Protein 4MJ7 (pdb70)

Foldseek 3Di:
DVQLVVLVVVVCCLCVVVVQDPPAEEEEAQVQLVVCQVVVPDVLVVVCVNNVHHYQYEYEPLRLVVVVVVVPVRSNVSRVVHHYDYDPDDVVRHDHRLVVVCCQQQDVLERVVQYAYEDPDVVSVVVCVSRPNHHYHYDDDDDDDDDPDDVVRVVVD/DVLLVVLVVVLVCLCPVPVDDPPAEEEEAQQQLVVCQVVVNPPLVVVCVSNVGHYQYEYEPQRLVVVVVVVPVRSNVVNVVHHYDDQPDVDHRLVSVCCCQQDPLERVVQHEYEYPPVVSVVVCVSRPNHHYHYDDDDDDDDDPDDVVNVVVD

Sequence (310 aa):
QKRAKSYRKQLLVYSHTFKFREPYQVLVDNQLVLECNNSNFNLPSGLKRTLQADVKVMITQCCIQALYETRNDGAINLAKQFERRRCNHSFKDPKSPAECIESVVNISGANKHRYVVASQDIDLRRKLRTVPGVPLIHLTRSVMVMEPLSTASAKASQKRAKSYRKQLLVYSHTFKFREPYQVLVDNQLVLECNNSNFNLPSGLKRTLQADVKVMITQCCIQALYETRNDGAINLAKQFERRRCNHSKSPAECIESVVNISGANKHRYVVASQDIDLRRKLRTVPGVPLIHLTRSVMVMEPLSTASAKAS

Solvent-accessible surface area: 16506 Å² total; per-residue (Å²): 152,137,152,38,148,59,17,128,150,18,13,105,35,5,44,147,43,42,137,6,185,90,77,18,53,0,1,1,2,23,81,0,0,43,44,2,49,61,29,106,32,85,1,39,42,0,0,113,144,11,1,58,23,74,28,73,22,13,0,1,67,18,0,0,80,29,1,62,122,72,175,41,90,36,0,14,91,29,0,115,118,14,85,79,44,203,17,144,38,58,212,193,65,86,67,51,30,24,99,0,1,46,44,12,0,44,46,121,39,49,15,133,69,105,9,0,0,0,0,24,30,114,74,2,20,122,85,0,80,95,1,41,1,6,1,5,0,34,8,51,187,18,68,12,33,5,15,111,56,19,119,23,1,49,192,59,95,181,157,138,35,136,63,13,132,160,16,12,115,29,5,33,153,40,38,138,6,171,109,53,18,57,0,0,0,2,20,76,0,0,44,62,2,46,72,22,119,34,82,1,42,41,0,0,81,138,8,2,72,27,73,10,88,21,12,0,0,58,14,0,0,78,25,0,67,110,61,189,45,104,34,0,19,93,29,0,112,124,14,83,53,60,170,16,155,52,156,113,49,29,31,97,0,0,56,46,11,0,41,63,118,37,48,15,130,69,100,12,0,0,0,0,36,30,119,80,1,15,126,80,0,83,101,1,41,0,9,0,7,0,31,9,52,168,20,53,14,35,5,16,112,58,17,110,28,1,52,185,52,111

Nearest PDB structures (foldseek):
  4mj7-assembly1_A  TM=1.006E+00  e=7.952E-33  Saccharomyces cerevisiae S288C
  4mj7-assembly1_B  TM=1.000E+00  e=2.143E-28  Saccharomyces cerevisiae S288C
  6zqg-assembly1_UX  TM=8.364E-01  e=1.390E-08  Saccharomyces cerevisiae S288C
  6lqt-assembly1_5K  TM=7.900E-01  e=5.704E-08  Saccharomyces cerevisiae S288C
  6zqe-assembly1_UX  TM=8.470E-01  e=1.155E-07  Saccharomyces cerevisiae S288C

Structure (mmCIF, N/CA/C/O backbone):
data_4MJ7
#
_entry.id   4MJ7
#
_cell.length_a   91.427
_cell.length_b   91.427
_cell.length_c   92.260
_cell.angle_alpha   90.00
_cell.angle_beta   90.00
_cell.angle_gamma   120.00
#
_symmetry.space_group_name_H-M   'P 32 2 1'
#
loop_
_entity.id
_entity.type
_entity.pdbx_description
1 polymer 'rRNA-processing protein UTP23'
2 non-polymer 'ZINC ION'
3 water water
#
loop_
_atom_site.group_PDB
_atom_site.id
_atom_site.type_symbol
_atom_site.label_atom_id
_atom_site.label_alt_id
_atom_site.label_comp_id
_atom_site.label_asym_id
_atom_site.label_entity_id
_atom_site.label_seq_id
_atom_site.pdbx_PDB_ins_code
_atom_site.Cartn_x
_atom_site.Cartn_y
_atom_site.Cartn_z
_atom_site.occupancy
_atom_site.B_iso_or_equiv
_atom_site.auth_seq_id
_atom_site.auth_comp_id
_atom_site.auth_asym_id
_atom_site.auth_atom_id
_atom_site.pdbx_PDB_model_num
ATOM 1 N N . GLN A 1 3 ? -22.774 64.560 -43.962 1.00 83.06 3 GLN A N 1
ATOM 2 C CA . GLN A 1 3 ? -22.063 65.828 -43.803 1.00 86.12 3 GLN A CA 1
ATOM 3 C C . GLN A 1 3 ? -22.930 66.883 -43.136 1.00 84.13 3 GLN A C 1
ATOM 4 O O . GLN A 1 3 ? -22.424 67.789 -42.468 1.00 82.56 3 GLN A O 1
ATOM 10 N N . LYS A 1 4 ? -24.237 66.782 -43.350 1.00 83.31 4 LYS A N 1
ATOM 11 C CA . LYS A 1 4 ? -25.181 67.585 -42.594 1.00 85.13 4 LYS A CA 1
ATOM 12 C C . LYS A 1 4 ? -24.760 67.481 -41.131 1.00 85.02 4 LYS A C 1
ATOM 13 O O . LYS A 1 4 ? -24.829 68.454 -40.375 1.00 82.45 4 LYS A O 1
ATOM 19 N N . ARG A 1 5 ? -24.296 66.288 -40.758 1.00 85.99 5 ARG A N 1
ATOM 20 C CA . ARG A 1 5 ? -23.757 66.025 -39.425 1.00 80.89 5 ARG A CA 1
ATOM 21 C C . ARG A 1 5 ? -22.299 66.489 -39.288 1.00 77.12 5 ARG A C 1
ATOM 22 O O . ARG A 1 5 ? -21.979 67.284 -38.399 1.00 71.76 5 ARG A O 1
ATOM 30 N N . ALA A 1 6 ? -21.422 66.009 -40.170 1.00 74.86 6 ALA A N 1
ATOM 31 C CA . ALA A 1 6 ? -20.018 66.420 -40.131 1.00 74.12 6 ALA A CA 1
ATOM 32 C C . ALA A 1 6 ? -19.911 67.915 -39.861 1.00 73.05 6 ALA A C 1
ATOM 33 O O . ALA A 1 6 ? -19.118 68.356 -39.032 1.00 71.92 6 ALA A O 1
ATOM 35 N N . LYS A 1 7 ? -20.735 68.686 -40.563 1.00 78.65 7 LYS A N 1
ATOM 36 C CA . LYS A 1 7 ? -20.813 70.130 -40.372 1.00 79.96 7 LYS A CA 1
ATOM 37 C C . LYS A 1 7 ? -21.217 70.491 -38.941 1.00 74.94 7 LYS A C 1
ATOM 38 O O . LYS A 1 7 ? -20.548 71.288 -38.272 1.00 71.67 7 LYS A O 1
ATOM 44 N N . SER A 1 8 ? -22.318 69.908 -38.480 1.00 74.22 8 SER A N 1
ATOM 45 C CA . SER A 1 8 ? -22.830 70.196 -37.145 1.00 72.91 8 SER A CA 1
ATOM 46 C C . SER A 1 8 ? -21.828 69.777 -36.070 1.00 68.42 8 SER A C 1
ATOM 47 O O . SER A 1 8 ? -21.544 70.534 -35.138 1.00 63.26 8 SER A O 1
ATOM 50 N N . TYR A 1 9 ? -21.294 68.568 -36.220 1.00 63.54 9 TYR A N 1
ATOM 51 C CA . TYR A 1 9 ? -20.353 68.006 -35.262 1.00 60.74 9 TYR A CA 1
ATOM 52 C C . TYR A 1 9 ? -19.062 68.824 -35.187 1.00 63.06 9 TYR A C 1
ATOM 53 O O . TYR A 1 9 ? -18.452 68.958 -34.115 1.00 56.51 9 TYR A O 1
ATOM 62 N N . ARG A 1 10 ? -18.646 69.367 -36.328 1.00 62.96 10 ARG A N 1
ATOM 63 C CA . ARG A 1 10 ? -17.466 70.215 -36.367 1.00 61.90 10 ARG A CA 1
ATOM 64 C C . ARG A 1 10 ? -17.601 71.364 -35.368 1.00 58.05 10 ARG A C 1
ATOM 65 O O . ARG A 1 10 ? -16.674 71.643 -34.607 1.00 54.02 10 ARG A O 1
ATOM 73 N N . LYS A 1 11 ? -18.768 72.003 -35.354 1.00 58.19 11 LYS A N 1
ATOM 74 C CA . LYS A 1 11 ? -19.005 73.146 -34.472 1.00 60.38 11 LYS A CA 1
ATOM 75 C C . LYS A 1 11 ? -19.086 72.717 -33.014 1.00 58.35 11 LYS A C 1
ATOM 76 O O . LYS A 1 11 ? -18.738 73.469 -32.097 1.00 55.34 11 LYS A O 1
ATOM 82 N N . GLN A 1 12 ? -19.530 71.491 -32.796 1.00 55.98 12 GLN A N 1
ATOM 83 C CA . GLN A 1 12 ? -19.602 70.982 -31.442 1.00 54.33 12 GLN A CA 1
ATOM 84 C C . GLN A 1 12 ? -18.201 70.661 -30.896 1.00 52.27 12 GLN A C 1
ATOM 85 O O . GLN A 1 12 ? -17.872 71.013 -29.756 1.00 46.50 12 GLN A O 1
ATOM 91 N N . LEU A 1 13 ? -17.380 70.001 -31.710 1.00 46.61 13 LEU A N 1
ATOM 92 C CA . LEU A 1 13 ? -16.015 69.698 -31.308 1.00 43.79 13 LEU A CA 1
ATOM 93 C C . LEU A 1 13 ? -15.249 70.981 -30.967 1.00 48.08 13 LEU A C 1
ATOM 94 O O . LEU A 1 13 ? -14.340 70.984 -30.130 1.00 43.71 13 LEU A O 1
ATOM 99 N N . LEU A 1 14 ? -15.626 72.080 -31.611 1.00 53.54 14 LEU A N 1
ATOM 100 C CA . LEU A 1 14 ? -14.917 73.336 -31.411 1.00 53.24 14 LEU A CA 1
ATOM 101 C C . LEU A 1 14 ? -14.941 73.760 -29.953 1.00 51.83 14 LEU A C 1
ATOM 102 O O . LEU A 1 14 ? -13.923 74.184 -29.418 1.00 50.62 14 LEU A O 1
ATOM 107 N N . VAL A 1 15 ? -16.093 73.636 -29.306 1.00 44.70 15 VAL A N 1
ATOM 108 C CA . VAL A 1 15 ? -16.168 73.992 -27.901 1.00 47.76 15 VAL A CA 1
ATOM 109 C C . VAL A 1 15 ? -15.424 73.003 -26.993 1.00 49.80 15 VAL A C 1
ATOM 110 O O . VAL A 1 15 ? -14.786 73.408 -26.020 1.00 51.41 15 VAL A O 1
ATOM 114 N N . TYR A 1 16 ? -15.484 71.717 -27.317 1.00 46.76 16 TYR A N 1
ATOM 115 C CA . TYR A 1 16 ? -14.757 70.727 -26.533 1.00 45.42 16 TYR A CA 1
ATOM 116 C C . TYR A 1 16 ? -13.267 71.014 -26.599 1.00 45.93 16 TYR A C 1
ATOM 117 O O . TYR A 1 16 ? -12.554 70.837 -25.612 1.00 46.23 16 TYR A O 1
ATOM 126 N N . SER A 1 17 ? -12.783 71.455 -27.755 1.00 44.62 17 SER A N 1
ATOM 127 C CA . SER A 1 17 ? -11.356 71.758 -27.849 1.00 51.97 17 SER A CA 1
ATOM 128 C C . SER A 1 17 ? -11.059 73.142 -27.298 1.00 50.74 17 SER A C 1
ATOM 129 O O . SER A 1 17 ? -10.052 73.339 -26.624 1.00 55.70 17 SER A O 1
ATOM 132 N N . HIS A 1 18 ? -11.955 74.088 -27.560 1.00 53.46 18 HIS A N 1
ATOM 133 C CA . HIS A 1 18 ? -11.767 75.466 -27.119 1.00 55.05 18 HIS A CA 1
ATOM 134 C C . HIS A 1 18 ? -11.869 75.579 -25.606 1.00 56.11 18 HIS A C 1
ATOM 135 O O . HIS A 1 18 ? -10.909 75.962 -24.936 1.00 57.18 18 HIS A O 1
ATOM 142 N N . THR A 1 19 ? -13.031 75.237 -25.059 1.00 53.81 19 THR A N 1
ATOM 143 C CA . THR A 1 19 ? -13.228 75.399 -23.628 1.00 49.46 19 THR A CA 1
ATOM 144 C C . THR A 1 19 ? -12.755 74.203 -22.787 1.00 46.25 19 THR A C 1
ATOM 145 O O . THR A 1 19 ? -12.369 74.363 -21.626 1.00 42.42 19 THR A O 1
ATOM 149 N N . PHE A 1 20 ? -12.743 73.007 -23.358 1.00 46.50 20 PHE A N 1
ATOM 150 C CA . PHE A 1 20 ? -12.356 71.853 -22.535 1.00 49.67 20 PHE A CA 1
ATOM 151 C C . PHE A 1 20 ? -10.998 71.228 -22.847 1.00 48.83 20 PHE A C 1
ATOM 152 O O . PHE A 1 20 ? -10.511 70.386 -22.087 1.00 46.46 20 PHE A O 1
ATOM 160 N N . LYS A 1 21 ? -10.394 71.645 -23.955 1.00 47.96 21 LYS A N 1
ATOM 161 C CA . LYS A 1 21 ? -9.029 71.248 -24.258 1.00 49.06 21 LYS A CA 1
ATOM 162 C C . LYS A 1 21 ? -8.935 69.799 -24.730 1.00 50.17 21 LYS A C 1
ATOM 163 O O . LYS A 1 21 ? -7.919 69.127 -24.528 1.00 48.08 21 LYS A O 1
ATOM 169 N N . PHE A 1 22 ? -10.009 69.325 -25.353 1.00 48.98 22 PHE A N 1
ATOM 170 C CA . PHE A 1 22 ? -10.004 68.029 -26.019 1.00 47.70 22 PHE A CA 1
ATOM 171 C C . PHE A 1 22 ? -9.076 68.104 -27.231 1.00 47.27 22 PHE A C 1
ATOM 172 O O . PHE A 1 22 ? -9.079 69.101 -27.965 1.00 44.65 22 PHE A O 1
ATOM 180 N N . ARG A 1 23 ? -8.287 67.050 -27.432 1.00 46.16 23 ARG A N 1
ATOM 181 C CA . ARG A 1 23 ? -7.271 67.032 -28.484 1.00 45.31 23 ARG A CA 1
ATOM 182 C C . ARG A 1 23 ? -7.189 65.688 -29.162 1.00 35.20 23 ARG A C 1
ATOM 183 O O . ARG A 1 23 ? -7.208 64.660 -28.508 1.00 38.15 23 ARG A O 1
ATOM 191 N N . GLU A 1 24 ? -7.058 65.685 -30.472 1.00 37.65 24 GLU A N 1
ATOM 192 C CA . GLU A 1 24 ? -6.740 64.441 -31.155 1.00 39.46 24 GLU A CA 1
ATOM 193 C C . GLU A 1 24 ? -5.443 63.947 -30.540 1.00 36.53 24 GLU A C 1
ATOM 194 O O . GLU A 1 24 ? -4.522 64.733 -30.366 1.00 39.42 24 GLU A O 1
ATOM 200 N N . PRO A 1 25 ? -5.364 62.647 -30.204 1.00 36.34 25 PRO A N 1
ATOM 201 C CA . PRO A 1 25 ? -6.411 61.647 -30.462 1.00 36.91 25 PRO A CA 1
ATOM 202 C C . PRO A 1 25 ? -7.393 61.512 -29.308 1.00 37.69 25 PRO A C 1
ATOM 203 O O . PRO A 1 25 ? -7.011 61.480 -28.132 1.00 38.70 25 PRO A O 1
ATOM 207 N N . TYR A 1 26 ? -8.665 61.423 -29.661 1.00 36.09 26 TYR A N 1
ATOM 208 C CA . TYR A 1 26 ? -9.714 61.415 -28.682 1.00 32.93 26 TYR A CA 1
ATOM 209 C C . TYR A 1 26 ? -9.721 60.119 -27.900 1.00 38.00 26 TYR A C 1
ATOM 210 O O . TYR A 1 26 ? -9.506 59.031 -28.451 1.00 36.06 26 TYR A O 1
ATOM 219 N N . GLN A 1 27 ? -9.954 60.267 -26.603 1.00 33.15 27 GLN A N 1
ATOM 220 C CA . GLN A 1 27 ? -9.940 59.177 -25.660 1.00 33.00 27 GLN A CA 1
ATOM 221 C C . GLN A 1 27 ? -11.386 58.736 -25.527 1.00 34.67 27 GLN A C 1
ATOM 222 O O . GLN A 1 27 ? -12.172 59.376 -24.820 1.00 34.10 27 GLN A O 1
ATOM 228 N N . VAL A 1 28 ? -11.762 57.667 -26.213 1.00 30.12 28 VAL A N 1
ATOM 229 C CA . VAL A 1 28 ? -13.154 57.244 -26.148 1.00 30.75 28 VAL A CA 1
ATOM 230 C C . VAL A 1 28 ? -13.363 55.929 -25.412 1.00 32.26 28 VAL A C 1
ATOM 231 O O . VAL A 1 28 ? -12.761 54.902 -25.746 1.00 32.17 28 VAL A O 1
ATOM 235 N N . LEU A 1 29 ? -14.206 56.001 -24.384 1.00 29.80 29 LEU A N 1
ATOM 236 C CA . LEU A 1 29 ? -14.661 54.846 -23.634 1.00 29.53 29 LEU A CA 1
ATOM 237 C C . LEU A 1 29 ? -15.847 54.240 -24.353 1.00 29.73 29 LEU A C 1
ATOM 238 O O . LEU A 1 29 ? -16.808 54.917 -24.705 1.00 28.74 29 LEU A O 1
ATOM 243 N N . VAL A 1 30 ? -15.769 52.945 -24.564 1.00 29.82 30 VAL A N 1
ATOM 244 C CA . VAL A 1 30 ? -16.780 52.247 -25.303 1.00 28.15 30 VAL A CA 1
ATOM 245 C C . VAL A 1 30 ? -17.374 51.245 -24.316 1.00 33.36 30 VAL A C 1
ATOM 246 O O . VAL A 1 30 ? -16.651 50.416 -23.747 1.00 26.53 30 VAL A O 1
ATOM 250 N N . ASP A 1 31 ? -18.679 51.335 -24.068 1.00 31.60 31 ASP A N 1
ATOM 251 C CA . ASP A 1 31 ? -19.274 50.429 -23.100 1.00 29.36 31 ASP A CA 1
ATOM 252 C C . ASP A 1 31 ? -19.660 49.069 -23.709 1.00 33.10 31 ASP A C 1
ATOM 253 O O . ASP A 1 31 ? -19.509 48.849 -24.896 1.00 28.82 31 ASP A O 1
ATOM 258 N N . ASN A 1 32 ? -20.127 48.149 -22.874 1.00 35.98 32 ASN A N 1
ATOM 259 C CA . ASN A 1 32 ? -20.300 46.769 -23.296 1.00 33.14 32 ASN A CA 1
ATOM 260 C C . ASN A 1 32 ? -21.495 46.618 -24.230 1.00 31.87 32 ASN A C 1
ATOM 261 O O . ASN A 1 32 ? -21.455 45.839 -25.169 1.00 36.18 32 ASN A O 1
ATOM 266 N N . GLN A 1 33 ? -22.551 47.376 -23.986 1.00 33.67 33 GLN A N 1
ATOM 267 C CA . GLN A 1 33 ? -23.724 47.323 -24.854 1.00 33.35 33 GLN A CA 1
ATOM 268 C C . GLN A 1 33 ? -23.358 47.743 -26.269 1.00 33.46 33 GLN A C 1
ATOM 269 O O . GLN A 1 33 ? -23.660 47.038 -27.228 1.00 36.80 33 GLN A O 1
ATOM 275 N N . LEU A 1 34 ? -22.688 48.878 -26.402 1.00 32.85 34 LEU A N 1
ATOM 276 C CA . LEU A 1 34 ? -22.299 49.343 -27.719 1.00 29.17 34 LEU A CA 1
ATOM 277 C C . LEU A 1 34 ? -21.470 48.314 -28.483 1.00 35.10 34 LEU A C 1
ATOM 278 O O . LEU A 1 34 ? -21.677 48.096 -29.684 1.00 31.28 34 LEU A O 1
ATOM 283 N N . VAL A 1 35 ? -20.523 47.679 -27.806 1.00 32.90 35 VAL A N 1
ATOM 284 C CA . VAL A 1 35 ? -19.682 46.731 -28.512 1.00 35.13 35 VAL A CA 1
ATOM 285 C C . VAL A 1 35 ? -20.543 45.582 -29.015 1.00 36.78 35 VAL A C 1
ATOM 286 O O . VAL A 1 35 ? -20.399 45.125 -30.146 1.00 32.08 35 VAL A O 1
ATOM 290 N N . LEU A 1 36 ? -21.450 45.148 -28.147 1.00 35.65 36 LEU A N 1
ATOM 291 C CA . LEU A 1 36 ? -22.298 43.986 -28.367 1.00 36.18 36 LEU A CA 1
ATOM 292 C C . LEU A 1 36 ? -23.123 44.219 -29.623 1.00 37.61 36 LEU A C 1
ATOM 293 O O . LEU A 1 36 ? -23.139 43.402 -30.545 1.00 35.04 36 LEU A O 1
ATOM 298 N N . GLU A 1 37 ? -23.767 45.379 -29.658 1.00 36.34 37 GLU A N 1
ATOM 299 C CA . GLU A 1 37 ? -24.625 45.768 -30.759 1.00 37.83 37 GLU A CA 1
ATOM 300 C C . GLU A 1 37 ? -23.861 46.048 -32.040 1.00 36.47 37 GLU A C 1
ATOM 301 O O . GLU A 1 37 ? -24.431 45.962 -33.104 1.00 41.26 37 GLU A O 1
ATOM 307 N N . CYS A 1 38 ? -22.586 46.402 -31.950 1.00 37.09 38 CYS A N 1
ATOM 308 C CA . CYS A 1 38 ? -21.818 46.685 -33.154 1.00 35.96 38 CYS A CA 1
ATOM 309 C C . CYS A 1 38 ? -21.363 45.380 -33.754 1.00 37.97 38 CYS A C 1
ATOM 310 O O . CYS A 1 38 ? -21.131 45.285 -34.948 1.00 41.80 38 CYS A O 1
ATOM 313 N N . ASN A 1 39 ? -21.241 44.370 -32.909 1.00 38.06 39 ASN A N 1
ATOM 314 C CA . ASN A 1 39 ? -20.899 43.036 -33.370 1.00 38.02 39 ASN A CA 1
ATOM 315 C C . ASN A 1 39 ? -22.098 42.397 -34.048 1.00 42.88 39 ASN A C 1
ATOM 316 O O . ASN A 1 39 ? -21.986 41.851 -35.140 1.00 43.10 39 ASN A O 1
ATOM 321 N N . ASN A 1 40 ? -23.249 42.476 -33.390 1.00 43.34 40 ASN A N 1
ATOM 322 C CA . ASN A 1 40 ? -24.489 41.968 -33.954 1.00 42.34 40 ASN A CA 1
ATOM 323 C C . ASN A 1 40 ? -24.980 42.744 -35.206 1.00 46.52 40 ASN A C 1
ATOM 324 O O . ASN A 1 40 ? -25.695 42.170 -36.027 1.00 49.79 40 ASN A O 1
ATOM 329 N N . SER A 1 41 ? -24.590 44.016 -35.362 1.00 43.70 41 SER A N 1
ATOM 330 C CA . SER A 1 41 ? -24.944 44.823 -36.551 1.00 38.05 41 SER A CA 1
ATOM 331 C C . SER A 1 41 ? -23.862 44.797 -37.613 1.00 43.71 41 SER A C 1
ATOM 332 O O . SER A 1 41 ? -24.053 45.276 -38.728 1.00 43.35 41 SER A O 1
ATOM 335 N N . ASN A 1 42 ? -22.697 44.285 -37.249 1.00 49.26 42 ASN A N 1
ATOM 336 C CA . ASN A 1 42 ? -21.549 44.335 -38.140 1.00 47.90 42 ASN A CA 1
ATOM 337 C C . ASN A 1 42 ? -21.131 45.764 -38.475 1.00 45.75 42 ASN A C 1
ATOM 338 O O . ASN A 1 42 ? -20.469 46.013 -39.490 1.00 48.19 42 ASN A O 1
ATOM 343 N N . PHE A 1 43 ? -21.525 46.690 -37.607 1.00 42.45 43 PHE A N 1
ATOM 344 C CA . PHE A 1 43 ? -21.089 48.076 -37.678 1.00 39.96 43 PHE A CA 1
ATOM 345 C C . PHE A 1 43 ? -19.651 48.200 -37.208 1.00 41.43 43 PHE A C 1
ATOM 346 O O . PHE A 1 43 ? -19.305 47.724 -36.123 1.00 42.82 43 PHE A O 1
ATOM 354 N N . ASN A 1 44 ? -18.818 48.830 -38.034 1.00 42.01 44 ASN A N 1
ATOM 355 C CA . ASN A 1 44 ? -17.405 49.017 -37.730 1.00 38.37 44 ASN A CA 1
ATOM 356 C C . ASN A 1 44 ? -17.276 50.086 -36.657 1.00 37.25 44 ASN A C 1
ATOM 357 O O . ASN A 1 44 ? -17.351 51.284 -36.948 1.00 35.71 44 ASN A O 1
ATOM 362 N N . LEU A 1 45 ? -17.099 49.658 -35.411 1.00 38.31 45 LEU A N 1
ATOM 363 C CA . LEU A 1 45 ? -17.088 50.609 -34.298 1.00 36.94 45 LEU A CA 1
ATOM 364 C C . LEU A 1 45 ? -15.915 51.583 -34.382 1.00 31.03 45 LEU A C 1
ATOM 365 O O . LEU A 1 45 ? -16.112 52.798 -34.315 1.00 30.37 45 LEU A O 1
ATOM 370 N N . PRO A 1 46 ? -14.691 51.058 -34.539 1.00 29.15 46 PRO A N 1
ATOM 371 C CA . PRO A 1 46 ? -13.529 51.962 -34.607 1.00 29.56 46 PRO A CA 1
ATOM 372 C C . PRO A 1 46 ? -13.632 52.954 -35.754 1.00 34.09 46 PRO A C 1
ATOM 373 O O . PRO A 1 46 ? -13.270 54.110 -35.577 1.00 37.79 46 PRO A O 1
ATOM 377 N N . SER A 1 47 ? -14.121 52.515 -36.912 1.00 38.24 47 SER A N 1
ATOM 378 C CA . SER A 1 47 ? -14.278 53.416 -38.046 1.00 37.30 47 SER A CA 1
ATOM 379 C C . SER A 1 47 ? -15.363 54.451 -37.785 1.00 34.70 47 SER A C 1
ATOM 380 O O . SER A 1 47 ? -15.219 55.625 -38.135 1.00 36.79 47 SER A O 1
ATOM 383 N N . GLY A 1 48 ? -16.454 54.011 -37.177 1.00 30.46 48 GLY A N 1
ATOM 384 C CA . GLY A 1 48 ? -17.543 54.916 -36.850 1.00 31.14 48 GLY A CA 1
ATOM 385 C C . GLY A 1 48 ? -17.090 56.051 -35.959 1.00 35.73 48 GLY A C 1
ATOM 386 O O . GLY A 1 48 ? -17.262 57.207 -36.305 1.00 41.35 48 GLY A O 1
ATOM 387 N N . LEU A 1 49 ? -16.492 55.721 -34.817 1.00 34.00 49 LEU A N 1
ATOM 388 C CA . LEU A 1 49 ? -15.935 56.724 -33.922 1.00 37.20 49 LEU A CA 1
ATOM 389 C C . LEU A 1 49 ? -14.945 57.685 -34.626 1.00 36.28 49 LEU A C 1
ATOM 390 O O . LEU A 1 49 ? -14.995 58.901 -34.430 1.00 34.61 49 LEU A O 1
ATOM 395 N N . LYS A 1 50 ? -14.044 57.138 -35.434 1.00 34.85 50 LYS A N 1
ATOM 396 C CA . LYS A 1 50 ? -13.044 57.957 -36.109 1.00 39.82 50 LYS A CA 1
ATOM 397 C C . LYS A 1 50 ? -13.708 58.977 -37.030 1.00 44.28 50 LYS A C 1
ATOM 398 O O . LYS A 1 50 ? -13.232 60.102 -37.186 1.00 42.69 50 LYS A O 1
ATOM 404 N N . ARG A 1 51 ? -14.825 58.577 -37.622 1.00 40.81 51 ARG A N 1
ATOM 405 C CA . ARG A 1 51 ? -15.553 59.433 -38.533 1.00 37.91 51 ARG A CA 1
ATOM 406 C C . ARG A 1 51 ? -16.282 60.519 -37.759 1.00 39.88 51 ARG A C 1
ATOM 407 O O . ARG A 1 51 ? -16.111 61.708 -38.027 1.00 47.57 51 ARG A O 1
ATOM 415 N N . THR A 1 52 ? -17.077 60.127 -36.773 1.00 39.97 52 THR A N 1
ATOM 416 C CA . THR A 1 52 ? -17.936 61.106 -36.113 1.00 36.50 52 THR A CA 1
ATOM 417 C C . THR A 1 52 ? -17.133 62.178 -35.371 1.00 40.88 52 THR A C 1
ATOM 418 O O . THR A 1 52 ? -17.521 63.349 -35.341 1.00 38.51 52 THR A O 1
ATOM 422 N N . LEU A 1 53 ? -15.999 61.777 -34.803 1.00 41.64 53 LEU A N 1
ATOM 423 C CA . LEU A 1 53 ? -15.140 62.704 -34.080 1.00 39.72 53 LEU A CA 1
ATOM 424 C C . LEU A 1 53 ? -14.188 63.457 -35.015 1.00 41.18 53 LEU A C 1
ATOM 425 O O . LEU A 1 53 ? -13.500 64.384 -34.600 1.00 39.55 53 LEU A O 1
ATOM 430 N N . GLN A 1 54 ? -14.140 63.063 -36.280 1.00 42.61 54 GLN A N 1
ATOM 431 C CA . GLN A 1 54 ? -13.352 63.830 -37.230 1.00 45.03 54 GLN A CA 1
ATOM 432 C C . GLN A 1 54 ? -11.900 63.937 -36.796 1.00 43.79 54 GLN A C 1
ATOM 433 O O . GLN A 1 54 ? -11.329 65.027 -36.826 1.00 51.24 54 GLN A O 1
ATOM 439 N N . ALA A 1 55 ? -11.307 62.814 -36.398 1.00 37.97 55 ALA A N 1
ATOM 440 C CA . ALA A 1 55 ? -9.914 62.783 -35.944 1.00 38.57 55 ALA A CA 1
ATOM 441 C C . ALA A 1 55 ? -9.554 61.377 -35.489 1.00 41.81 55 ALA A C 1
ATOM 442 O O . ALA A 1 55 ? -10.445 60.541 -35.324 1.00 38.21 55 ALA A O 1
ATOM 444 N N . ASP A 1 56 ? -8.261 61.102 -35.303 1.00 34.77 56 ASP A N 1
ATOM 445 C CA . ASP A 1 56 ? -7.859 59.786 -34.841 1.00 37.75 56 ASP A CA 1
ATOM 446 C C . ASP A 1 56 ? -8.325 59.591 -33.390 1.00 42.84 56 ASP A C 1
ATOM 447 O O . ASP A 1 56 ? -8.462 60.563 -32.640 1.00 41.15 56 ASP A O 1
ATOM 452 N N . VAL A 1 57 ? -8.625 58.347 -33.016 1.00 35.80 57 VAL A N 1
ATOM 453 C CA . VAL A 1 57 ? -9.159 58.076 -31.692 1.00 37.08 57 VAL A CA 1
ATOM 454 C C . VAL A 1 57 ? -8.468 56.882 -31.073 1.00 41.83 57 VAL A C 1
ATOM 455 O O . VAL A 1 57 ? -8.081 55.936 -31.761 1.00 37.39 57 VAL A O 1
ATOM 459 N N . LYS A 1 58 ? -8.311 56.924 -29.759 1.00 38.94 58 LYS A N 1
ATOM 460 C CA . LYS A 1 58 ? -7.846 55.754 -29.061 1.00 35.99 58 LYS A CA 1
ATOM 461 C C . LYS A 1 58 ? -9.069 55.100 -28.421 1.00 38.18 58 LYS A C 1
ATOM 462 O O . LYS A 1 58 ? -9.662 55.645 -27.490 1.00 38.44 58 LYS A O 1
ATOM 468 N N . VAL A 1 59 ? -9.466 53.944 -28.938 1.00 34.73 59 VAL A N 1
ATOM 469 C CA . VAL A 1 59 ? -10.668 53.293 -28.440 1.00 31.74 59 VAL A CA 1
ATOM 470 C C . VAL A 1 59 ? -10.344 52.338 -27.309 1.00 28.94 59 VAL A C 1
ATOM 471 O O . VAL A 1 59 ? -9.536 51.429 -27.458 1.00 33.73 59 VAL A O 1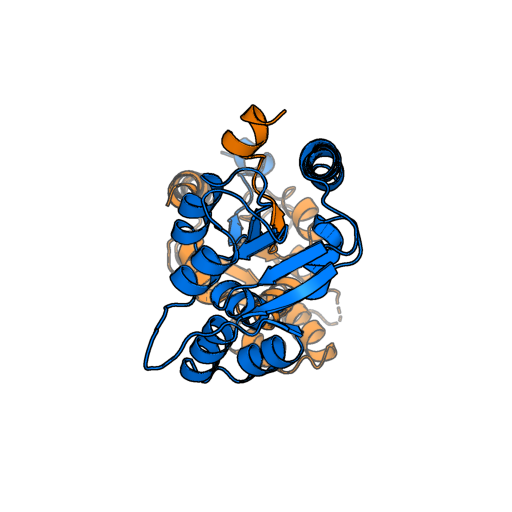
ATOM 475 N N . MET A 1 60 ? -10.988 52.577 -26.170 1.00 32.26 60 MET A N 1
ATOM 476 C CA . MET A 1 60 ? -10.698 51.865 -24.936 1.00 32.67 60 MET A CA 1
ATOM 477 C C . MET A 1 60 ? -11.950 51.281 -24.336 1.00 28.87 60 MET A C 1
ATOM 478 O O . MET A 1 60 ? -13.061 51.764 -24.581 1.00 29.65 60 MET A O 1
ATOM 483 N N . ILE A 1 61 ? -11.766 50.260 -23.512 1.00 28.17 61 ILE A N 1
ATOM 484 C CA . ILE A 1 61 ? -12.866 49.730 -22.725 1.00 28.95 61 ILE A CA 1
ATOM 485 C C . ILE A 1 61 ? -12.364 49.371 -21.335 1.00 31.65 61 ILE A C 1
ATOM 486 O O . ILE A 1 61 ? -11.301 48.772 -21.189 1.00 31.84 61 ILE A O 1
ATOM 491 N N . THR A 1 62 ? -13.119 49.745 -20.309 1.00 30.42 62 THR A N 1
ATOM 492 C CA . THR A 1 62 ? -12.728 49.412 -18.947 1.00 28.04 62 THR A CA 1
ATOM 493 C C . THR A 1 62 ? -12.826 47.915 -18.690 1.00 27.35 62 THR A C 1
ATOM 494 O O . THR A 1 62 ? -13.567 47.206 -19.347 1.00 29.69 62 THR A O 1
ATOM 498 N N . GLN A 1 63 ? -12.106 47.453 -17.682 1.00 31.27 63 GLN A N 1
ATOM 499 C CA . GLN A 1 63 ? -12.092 46.051 -17.348 1.00 28.35 63 GLN A CA 1
ATOM 500 C C . GLN A 1 63 ? -13.472 45.643 -16.927 1.00 28.47 63 GLN A C 1
ATOM 501 O O . GLN A 1 63 ? -13.913 44.553 -17.253 1.00 31.16 63 GLN A O 1
ATOM 507 N N . CYS A 1 64 ? -14.157 46.498 -16.183 1.00 25.51 64 CYS A N 1
ATOM 508 C CA . CYS A 1 64 ? -15.548 46.184 -15.822 1.00 29.04 64 CYS A CA 1
ATOM 509 C C . CYS A 1 64 ? -16.466 45.951 -17.034 1.00 28.19 64 CYS A C 1
ATOM 510 O O . CYS A 1 64 ? -17.318 45.056 -17.000 1.00 27.23 64 CYS A O 1
ATOM 513 N N . CYS A 1 65 ? -16.291 46.753 -18.087 1.00 24.42 65 CYS A N 1
ATOM 514 C CA . CYS A 1 65 ? -17.123 46.598 -19.266 1.00 30.30 65 CYS A CA 1
ATOM 515 C C . CYS A 1 65 ? -16.781 45.301 -19.964 1.00 29.48 65 CYS A C 1
ATOM 516 O O . CYS A 1 65 ? -17.676 44.589 -20.397 1.00 30.09 65 CYS A O 1
ATOM 519 N N . ILE A 1 66 ? -15.500 44.954 -20.045 1.00 28.30 66 ILE A N 1
ATOM 520 C CA . ILE A 1 66 ? -15.187 43.722 -20.743 1.00 28.43 66 ILE A CA 1
ATOM 521 C C . ILE A 1 66 ? -15.574 42.489 -19.937 1.00 28.62 66 ILE A C 1
ATOM 522 O O . ILE A 1 66 ? -15.935 41.462 -20.501 1.00 32.42 66 ILE A O 1
ATOM 527 N N . GLN A 1 67 ? -15.560 42.588 -18.622 1.00 25.99 67 GLN A N 1
ATOM 528 C CA . GLN A 1 67 ? -15.947 41.427 -17.837 1.00 30.19 67 GLN A CA 1
ATOM 529 C C . GLN A 1 67 ? -17.441 41.124 -18.035 1.00 33.86 67 GLN A C 1
ATOM 530 O O . GLN A 1 67 ? -17.862 39.962 -17.997 1.00 32.91 67 GLN A O 1
ATOM 536 N N . ALA A 1 68 ? -18.241 42.165 -18.249 1.00 28.35 68 ALA A N 1
ATOM 537 C CA . ALA A 1 68 ? -19.660 41.945 -18.496 1.00 30.61 68 ALA A CA 1
ATOM 538 C C . ALA A 1 68 ? -19.806 41.210 -19.825 1.00 30.73 68 ALA A C 1
ATOM 539 O O . ALA A 1 68 ? -20.579 40.265 -19.941 1.00 28.70 68 ALA A O 1
ATOM 541 N N . LEU A 1 69 ? -19.026 41.627 -20.812 1.00 27.34 69 LEU A N 1
ATOM 542 C CA . LEU A 1 69 ? -19.015 40.927 -22.083 1.00 30.97 69 LEU A CA 1
ATOM 543 C C . LEU A 1 69 ? -18.690 39.459 -21.925 1.00 30.39 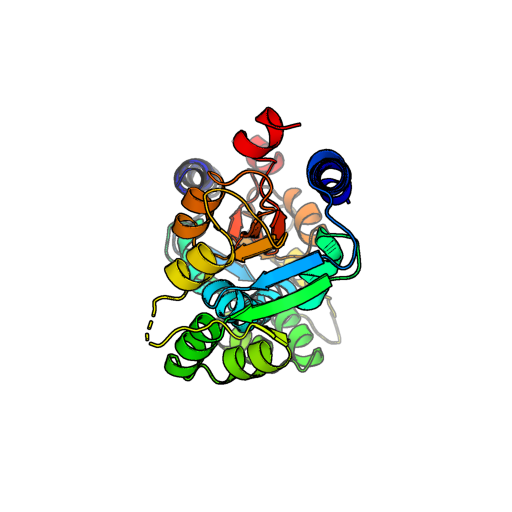69 LEU A C 1
ATOM 544 O O . LEU A 1 69 ? -19.404 38.617 -22.458 1.00 31.06 69 LEU A O 1
ATOM 549 N N . TYR A 1 70 ? -17.628 39.147 -21.188 1.00 31.20 70 TYR A N 1
ATOM 550 C CA . TYR A 1 70 ? -17.286 37.747 -20.931 1.00 31.64 70 TYR A CA 1
ATOM 551 C C . TYR A 1 70 ? -18.514 36.938 -20.501 1.00 33.85 70 TYR A C 1
ATOM 552 O O . TYR A 1 70 ? -18.733 35.839 -20.992 1.00 36.39 70 TYR A O 1
ATOM 561 N N . GLU A 1 71 ? -19.316 37.483 -19.588 1.00 33.11 71 GLU A N 1
ATOM 562 C CA . GLU A 1 71 ? -20.465 36.750 -19.068 1.00 35.60 71 GLU A CA 1
ATOM 563 C C . GLU A 1 71 ? -21.548 36.485 -20.119 1.00 36.26 71 GLU A C 1
ATOM 564 O O . GLU A 1 71 ? -22.327 35.555 -19.966 1.00 40.16 71 GLU A O 1
ATOM 570 N N . THR A 1 72 ? -21.627 37.306 -21.161 1.00 33.40 72 THR A N 1
ATOM 571 C CA . THR A 1 72 ? -22.653 37.096 -22.178 1.00 36.84 72 THR A CA 1
ATOM 572 C C . THR A 1 72 ? -22.276 35.903 -23.022 1.00 39.41 72 THR A C 1
ATOM 573 O O . THR A 1 72 ? -23.094 35.401 -23.781 1.00 44.88 72 THR A O 1
ATOM 577 N N . ARG A 1 73 ? -21.023 35.479 -22.901 1.00 35.81 73 ARG A N 1
ATOM 578 C CA . ARG A 1 73 ? -20.485 34.362 -23.671 1.00 40.65 73 ARG A CA 1
ATOM 579 C C . ARG A 1 73 ? -20.720 34.506 -25.176 1.00 41.16 73 ARG A C 1
ATOM 580 O O . ARG A 1 73 ? -20.764 33.532 -25.918 1.00 46.53 73 ARG A O 1
ATOM 588 N N . ASN A 1 74 ? -20.831 35.750 -25.614 1.00 38.22 74 ASN A N 1
ATOM 589 C CA . ASN A 1 74 ? -20.896 36.063 -27.022 1.00 35.64 74 ASN A CA 1
ATOM 590 C C . ASN A 1 74 ? -19.485 36.269 -27.570 1.00 35.99 74 ASN A C 1
ATOM 591 O O . ASN A 1 74 ? -18.919 37.355 -27.478 1.00 35.79 74 ASN A O 1
ATOM 596 N N . ASP A 1 75 ? -18.919 35.217 -28.143 1.00 36.07 75 ASP A N 1
ATOM 597 C CA . ASP A 1 75 ? -17.509 35.225 -28.526 1.00 39.94 75 ASP A CA 1
ATOM 598 C C . ASP A 1 75 ? -17.111 36.279 -29.566 1.00 37.19 75 ASP A C 1
ATOM 599 O O . ASP A 1 75 ? -15.978 36.737 -29.591 1.00 35.62 75 ASP A O 1
ATOM 604 N N . GLY A 1 76 ? -18.038 36.670 -30.424 1.00 39.38 76 GLY A N 1
ATOM 605 C CA . GLY A 1 76 ? -17.720 37.666 -31.422 1.00 34.80 76 GLY A CA 1
ATOM 606 C C . GLY A 1 76 ? -17.514 39.025 -30.785 1.00 36.64 76 GLY A C 1
ATOM 607 O O . GLY A 1 76 ? -16.517 39.696 -31.046 1.00 31.88 76 GLY A O 1
ATOM 608 N N . ALA A 1 77 ? -18.471 39.444 -29.960 1.00 35.70 77 ALA A N 1
ATOM 609 C CA . ALA A 1 77 ? -18.359 40.723 -29.263 1.00 33.03 77 ALA A CA 1
ATOM 610 C C . ALA A 1 77 ? -17.124 40.711 -28.349 1.00 35.53 77 ALA A C 1
ATOM 611 O O . ALA A 1 77 ? -16.316 41.646 -28.342 1.00 35.50 77 ALA A O 1
ATOM 613 N N . ILE A 1 78 ? -16.980 39.639 -27.583 1.00 34.77 78 ILE A N 1
ATOM 614 C CA . ILE A 1 78 ? -15.832 39.491 -26.708 1.00 32.19 78 ILE A CA 1
ATOM 615 C C . ILE A 1 78 ? -14.551 39.758 -27.472 1.00 32.55 78 ILE A C 1
ATOM 616 O O . ILE A 1 78 ? -13.759 40.599 -27.065 1.00 34.58 78 ILE A O 1
ATOM 621 N N . ASN A 1 79 ? -14.362 39.071 -28.594 1.00 33.32 79 ASN A N 1
ATOM 622 C CA . ASN A 1 79 ? -13.156 39.255 -29.408 1.00 36.13 79 ASN A CA 1
ATOM 623 C C . ASN A 1 79 ? -13.036 40.614 -30.071 1.00 33.16 79 ASN A C 1
ATOM 624 O O . ASN A 1 79 ? -11.940 41.065 -30.381 1.00 35.82 79 ASN A O 1
ATOM 629 N N . LEU A 1 80 ? -14.163 41.263 -30.302 1.00 29.44 80 LEU A N 1
ATOM 630 C CA . LEU A 1 80 ? -14.120 42.610 -30.799 1.00 32.10 80 LEU A CA 1
ATOM 631 C C . LEU A 1 80 ? -13.528 43.484 -29.699 1.00 37.32 80 LEU A C 1
ATOM 632 O O . LEU A 1 80 ? -12.563 44.229 -29.920 1.00 37.59 80 LEU A O 1
ATOM 637 N N . ALA A 1 81 ? -14.100 43.377 -28.506 1.00 28.97 81 ALA A N 1
ATOM 638 C CA . ALA A 1 81 ? -13.607 44.142 -27.374 1.00 30.79 81 ALA A CA 1
ATOM 639 C C . ALA A 1 81 ? -12.123 43.914 -27.151 1.00 32.11 81 ALA A C 1
ATOM 640 O O . ALA A 1 81 ? -11.390 44.858 -26.877 1.00 31.24 81 ALA A O 1
ATOM 642 N N . LYS A 1 82 ? -11.681 42.664 -27.273 1.00 34.21 82 LYS A N 1
ATOM 643 C CA . LYS A 1 82 ? -10.291 42.337 -26.971 1.00 34.38 82 LYS A CA 1
ATOM 644 C C . LYS A 1 82 ? -9.318 43.080 -27.861 1.00 34.83 82 LYS A C 1
ATOM 645 O O . LYS A 1 82 ? -8.128 43.125 -27.584 1.00 35.26 82 LYS A O 1
ATOM 651 N N . GLN A 1 83 ? -9.823 43.704 -28.908 1.00 31.04 83 GLN A N 1
ATOM 652 C CA . GLN A 1 83 ? -8.907 44.359 -29.800 1.00 41.00 83 GLN A CA 1
ATOM 653 C C . GLN A 1 83 ? -8.765 45.826 -29.387 1.00 42.66 83 GLN A C 1
ATOM 654 O O . GLN A 1 83 ? -8.002 46.589 -29.994 1.00 38.50 83 GLN A O 1
ATOM 660 N N . PHE A 1 84 ? -9.476 46.213 -28.331 1.00 32.11 84 PHE A N 1
ATOM 661 C CA . PHE A 1 84 ? -9.433 47.607 -27.895 1.00 31.90 84 PHE A CA 1
ATOM 662 C C . PHE A 1 84 ? -8.365 47.814 -26.834 1.00 30.88 84 PHE A C 1
ATOM 663 O O . PHE A 1 84 ? -7.855 46.863 -26.252 1.00 34.04 84 PHE A O 1
ATOM 671 N N . GLU A 1 85 ? -7.992 49.053 -26.584 1.00 30.17 85 GLU A N 1
ATOM 672 C CA . GLU A 1 85 ? -7.049 49.264 -25.512 1.00 38.83 85 GLU A CA 1
ATOM 673 C C . GLU A 1 85 ? -7.795 49.070 -24.182 1.00 38.71 85 GLU A C 1
ATOM 674 O O . GLU A 1 85 ? -8.917 49.548 -24.013 1.00 38.00 85 GLU A O 1
ATOM 680 N N .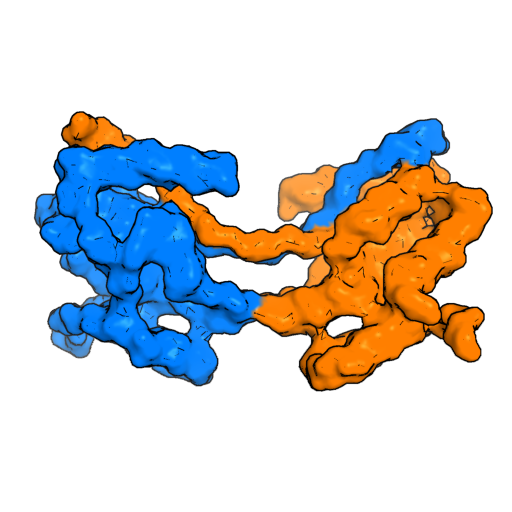 ARG A 1 86 ? -7.199 48.348 -23.244 1.00 36.72 86 ARG A N 1
ATOM 681 C CA . ARG A 1 86 ? -7.870 48.142 -21.975 1.00 31.07 86 ARG A CA 1
ATOM 682 C C . ARG A 1 86 ? -7.687 49.348 -21.082 1.00 33.15 86 ARG A C 1
ATOM 683 O O . ARG A 1 86 ? -6.582 49.845 -20.921 1.00 37.95 86 ARG A O 1
ATOM 691 N N . ARG A 1 87 ? -8.779 49.843 -20.524 1.00 28.97 87 ARG A N 1
ATOM 692 C CA . ARG A 1 87 ? -8.673 50.866 -19.502 1.00 33.74 87 ARG A CA 1
ATOM 693 C C . ARG A 1 87 ? -8.753 50.146 -18.171 1.00 36.00 87 ARG A C 1
ATOM 694 O O . ARG A 1 87 ? -9.818 49.647 -17.805 1.00 35.18 87 ARG A O 1
ATOM 702 N N . ARG A 1 88 ? -7.632 50.060 -17.462 1.00 40.13 88 ARG A N 1
ATOM 703 C CA . ARG A 1 88 ? -7.611 49.466 -16.127 1.00 39.98 88 ARG A CA 1
ATOM 704 C C . ARG A 1 88 ? -8.301 50.383 -15.137 1.00 39.73 88 ARG A C 1
ATOM 705 O O . ARG A 1 88 ? -7.997 51.571 -15.044 1.00 42.87 88 ARG A O 1
ATOM 713 N N . CYS A 1 89 ? -9.264 49.822 -14.428 1.00 37.90 89 CYS A N 1
ATOM 714 C CA . CYS A 1 89 ? -9.885 50.496 -13.304 1.00 48.90 89 CYS A CA 1
ATOM 715 C C . CYS A 1 89 ? -9.475 49.685 -12.095 1.00 50.67 89 CYS A C 1
ATOM 716 O O . CYS A 1 89 ? -8.941 48.580 -12.235 1.00 54.68 89 CYS A O 1
ATOM 719 N N . ASN A 1 90 ? -9.685 50.209 -10.904 1.00 50.66 90 ASN A N 1
ATOM 720 C CA . ASN A 1 90 ? -9.315 49.411 -9.747 1.00 58.76 90 ASN A CA 1
ATOM 721 C C . ASN A 1 90 ? -10.582 48.956 -9.067 1.00 61.08 90 ASN A C 1
ATOM 722 O O . ASN A 1 90 ? -10.906 49.352 -7.945 1.00 64.80 90 ASN A O 1
ATOM 727 N N . HIS A 1 91 ? -11.320 48.138 -9.804 1.00 58.89 91 HIS A N 1
ATOM 728 C CA . HIS A 1 91 ? -12.606 47.663 -9.356 1.00 60.19 91 HIS A CA 1
ATOM 729 C C . HIS A 1 91 ? -12.489 46.171 -9.199 1.00 65.12 91 HIS A C 1
ATOM 730 O O . HIS A 1 91 ? -11.770 45.520 -9.957 1.00 61.58 91 HIS A O 1
ATOM 737 N N . SER A 1 92 ? -13.168 45.643 -8.187 1.00 67.87 92 SER A N 1
ATOM 738 C CA . SER A 1 92 ? -12.807 44.348 -7.633 1.00 74.20 92 SER A CA 1
ATOM 739 C C . SER A 1 92 ? -14.010 43.564 -7.168 1.00 77.47 92 SER A C 1
ATOM 740 O O . SER A 1 92 ? -15.154 43.878 -7.519 1.00 76.14 92 SER A O 1
ATOM 743 N N . PHE A 1 93 ? -13.722 42.518 -6.395 1.00 76.15 93 PHE A N 1
ATOM 744 C CA . PHE A 1 93 ? -14.721 41.869 -5.568 1.00 76.66 93 PHE A CA 1
ATOM 745 C C . PHE A 1 93 ? -14.794 42.706 -4.304 1.00 78.21 93 PHE A C 1
ATOM 746 O O . PHE A 1 93 ? -15.786 42.672 -3.581 1.00 78.56 93 PHE A O 1
ATOM 754 N N . LYS A 1 94 ? -13.726 43.468 -4.063 1.00 80.66 94 LYS A N 1
ATOM 755 C CA . LYS A 1 94 ? -13.656 44.413 -2.953 1.00 80.92 94 LYS A CA 1
ATOM 756 C C . LYS A 1 94 ? -14.474 45.668 -3.268 1.00 82.08 94 LYS A C 1
ATOM 757 O O . LYS A 1 94 ? -15.382 46.028 -2.511 1.00 83.49 94 LYS A O 1
ATOM 763 N N . ASP A 1 95 ? -14.151 46.331 -4.381 1.00 77.69 95 ASP A N 1
ATOM 764 C CA . ASP A 1 95 ? -14.966 47.449 -4.876 1.00 73.79 95 ASP A CA 1
ATOM 765 C C . ASP A 1 95 ? -15.592 47.095 -6.226 1.00 70.51 95 ASP A C 1
ATOM 766 O O . ASP A 1 95 ? -15.072 47.478 -7.280 1.00 63.86 95 ASP A O 1
ATOM 771 N N . PRO A 1 96 ? -16.717 46.354 -6.190 1.00 73.55 96 PRO A N 1
ATOM 772 C CA . PRO A 1 96 ? -17.400 45.846 -7.388 1.00 63.82 96 PRO A CA 1
ATOM 773 C C . PRO A 1 96 ? -18.278 46.905 -8.041 1.00 58.60 96 PRO A C 1
ATOM 774 O O . PRO A 1 96 ? -18.945 47.675 -7.344 1.00 56.60 96 PRO A O 1
ATOM 778 N N . LYS A 1 97 ? -18.283 46.938 -9.369 1.00 59.16 97 LYS A N 1
ATOM 779 C CA . LYS A 1 97 ? -19.093 47.917 -10.085 1.00 53.23 97 LYS A CA 1
ATOM 780 C C . LYS A 1 97 ? -19.695 47.374 -11.384 1.00 43.96 97 LYS A C 1
ATOM 781 O O . LYS A 1 97 ? -19.077 46.567 -12.080 1.00 43.29 97 LYS A O 1
ATOM 787 N N . SER A 1 98 ? -20.917 47.802 -11.691 1.00 40.18 98 SER A N 1
ATOM 788 C CA . SER A 1 98 ? -21.512 47.533 -13.001 1.00 37.17 98 SER A CA 1
ATOM 789 C C . SER A 1 98 ? -20.787 48.395 -14.034 1.00 36.20 98 SER A C 1
ATOM 790 O O . SER A 1 98 ? -20.182 49.415 -13.680 1.00 34.24 98 SER A O 1
ATOM 793 N N . PRO A 1 99 ? -20.844 47.995 -15.311 1.00 34.03 99 PRO A N 1
ATOM 794 C CA . PRO A 1 99 ? -20.314 48.801 -16.418 1.00 29.68 99 PRO A CA 1
ATOM 795 C C . PRO A 1 99 ? -20.704 50.288 -16.304 1.00 32.48 99 PRO A C 1
ATOM 796 O O . PRO A 1 99 ? -19.835 51.161 -16.342 1.00 31.31 99 PRO A O 1
ATOM 800 N N . ALA A 1 100 ? -21.992 50.572 -16.148 1.00 28.46 100 ALA A N 1
ATOM 801 C CA . ALA A 1 100 ? -22.432 51.946 -15.943 1.00 33.24 100 ALA A CA 1
ATOM 802 C C . ALA A 1 100 ? -21.744 52.652 -14.762 1.00 32.67 100 ALA A C 1
ATOM 803 O O . ALA A 1 100 ? -21.305 53.786 -14.875 1.00 34.41 100 ALA A O 1
ATOM 805 N N . GLU A 1 101 ? -21.686 52.004 -13.611 1.00 34.38 101 GLU A N 1
ATOM 806 C CA . GLU A 1 101 ? -21.082 52.654 -12.464 1.00 35.02 101 GLU A CA 1
ATOM 807 C C . GLU A 1 101 ? -19.589 52.798 -12.681 1.00 34.52 101 GLU A C 1
ATOM 808 O O . GLU A 1 101 ? -18.999 53.805 -12.303 1.00 36.38 101 GLU A O 1
ATOM 814 N N . CYS A 1 102 ? -18.985 51.797 -13.321 1.00 34.70 102 CYS A N 1
ATOM 815 C CA . CYS A 1 102 ? -17.575 51.866 -13.690 1.00 31.51 102 CYS A CA 1
ATOM 816 C C . CYS A 1 102 ? -17.260 53.091 -14.546 1.00 33.57 102 CYS A C 1
ATOM 817 O O . CYS A 1 102 ? -16.371 53.873 -14.222 1.00 35.36 102 CYS A O 1
ATOM 820 N N . ILE A 1 103 ? -17.988 53.271 -15.637 1.00 29.59 103 ILE A N 1
ATOM 821 C CA . ILE A 1 103 ? -17.679 54.370 -16.532 1.00 33.66 103 ILE A CA 1
ATOM 822 C C . ILE A 1 103 ? -17.887 55.691 -15.828 1.00 34.24 103 ILE A C 1
ATOM 823 O O . ILE A 1 103 ? -17.114 56.631 -15.991 1.00 34.37 103 ILE A O 1
ATOM 828 N N . GLU A 1 104 ? -18.918 55.753 -15.005 1.00 37.03 104 GLU A N 1
ATOM 829 C CA . GLU A 1 104 ? -19.250 57.013 -14.374 1.00 38.90 104 GLU A CA 1
ATOM 830 C C . GLU A 1 104 ? -18.196 57.451 -13.353 1.00 38.33 104 GLU A C 1
ATOM 831 O O . GLU A 1 104 ? -17.947 58.642 -13.182 1.00 36.38 104 GLU A O 1
ATOM 837 N N . SER A 1 105 ? -17.570 56.481 -12.694 1.00 36.09 105 SER A N 1
ATOM 838 C CA . SER A 1 105 ? -16.622 56.762 -11.622 1.00 37.95 105 SER A CA 1
ATOM 839 C C . SER A 1 105 ? -15.304 57.186 -12.234 1.00 41.69 105 SER A C 1
ATOM 840 O O . SER A 1 105 ? -14.421 57.774 -11.577 1.00 39.53 105 SER A O 1
ATOM 843 N N . VAL A 1 106 ? -15.177 56.862 -13.513 1.00 39.61 106 VAL A N 1
ATOM 844 C CA . VAL A 1 106 ? -13.943 57.080 -14.247 1.00 37.42 106 VAL A CA 1
ATOM 845 C C . VAL A 1 106 ? -14.040 58.350 -15.093 1.00 37.68 106 VAL A C 1
ATOM 846 O O . VAL A 1 106 ? -13.030 58.971 -15.418 1.00 38.64 106 VAL A O 1
ATOM 850 N N . VAL A 1 107 ? -15.269 58.738 -15.423 1.00 33.52 107 VAL A N 1
ATOM 851 C CA . VAL A 1 107 ? -15.517 59.947 -16.200 1.00 36.35 107 VAL A CA 1
ATOM 852 C C . VAL A 1 107 ? -15.861 61.130 -15.301 1.00 42.54 107 VAL A C 1
ATOM 853 O O . VAL A 1 107 ? -15.390 62.243 -15.530 1.00 42.13 107 VAL A O 1
ATOM 857 N N . ASN A 1 108 ? -16.701 60.886 -14.292 1.00 46.02 108 ASN A N 1
ATOM 858 C CA . ASN A 1 108 ? -17.129 61.929 -13.358 1.00 43.70 108 ASN A CA 1
ATOM 859 C C . ASN A 1 108 ? -16.203 62.005 -12.160 1.00 47.15 108 ASN A C 1
ATOM 860 O O . ASN A 1 108 ? -16.322 61.228 -11.212 1.00 50.87 108 ASN A O 1
ATOM 865 N N . ILE A 1 109 ? -15.267 62.937 -12.204 1.00 46.69 109 ILE A N 1
ATOM 866 C CA . ILE A 1 109 ? -14.327 63.068 -11.111 1.00 49.61 109 ILE A CA 1
ATOM 867 C C . ILE A 1 109 ? -14.558 64.396 -10.399 1.00 51.16 109 ILE A C 1
ATOM 868 O O . ILE A 1 109 ? -14.214 65.474 -10.905 1.00 46.25 109 ILE A O 1
ATOM 873 N N . SER A 1 110 ? -15.180 64.292 -9.230 1.00 50.88 110 SER A N 1
ATOM 874 C CA . SER A 1 110 ? -15.508 65.451 -8.422 1.00 50.19 110 SER A CA 1
ATOM 875 C C . SER A 1 110 ? -16.252 66.480 -9.257 1.00 45.64 110 SER A C 1
ATOM 876 O O . SER A 1 110 ? -16.087 67.678 -9.058 1.00 53.67 110 SER A O 1
ATOM 879 N N . GLY A 1 111 ? -17.053 66.012 -10.205 1.00 44.83 111 GLY A N 1
ATOM 880 C CA . GLY A 1 111 ? -17.920 66.893 -10.968 1.00 44.16 111 GLY A CA 1
ATOM 881 C C . GLY A 1 111 ? -17.342 67.319 -12.303 1.00 46.05 111 GLY A C 1
ATOM 882 O O . GLY A 1 111 ? -17.990 68.052 -13.053 1.00 42.15 111 GLY A O 1
ATOM 883 N N . ALA A 1 112 ? -16.130 66.850 -12.600 1.00 46.16 112 ALA A N 1
ATOM 884 C CA . ALA A 1 112 ? -15.421 67.240 -13.820 1.00 43.85 112 ALA A CA 1
ATOM 885 C C . ALA A 1 112 ? -14.820 66.053 -14.594 1.00 44.61 112 ALA A C 1
ATOM 886 O O . ALA A 1 112 ? -14.308 65.099 -14.002 1.00 44.95 112 ALA A O 1
ATOM 888 N N . ASN A 1 113 ? -14.869 66.127 -15.919 1.00 39.26 113 ASN A N 1
ATOM 889 C CA . ASN A 1 113 ? -14.295 65.081 -16.758 1.00 36.68 113 ASN A CA 1
ATOM 890 C C . ASN A 1 113 ? -12.791 65.254 -16.842 1.00 39.80 113 ASN A C 1
ATOM 891 O O . ASN A 1 113 ? -12.258 65.703 -17.857 1.00 37.79 113 ASN A O 1
ATOM 896 N N . LYS A 1 114 ? -12.116 64.903 -15.753 1.00 43.80 114 LYS A N 1
ATOM 897 C CA . LYS A 1 114 ? -10.695 65.182 -15.575 1.00 39.92 114 LYS A CA 1
ATOM 898 C C . LYS A 1 114 ? -9.800 64.575 -16.657 1.00 39.97 114 LYS A C 1
ATOM 899 O O . LYS A 1 114 ? -8.765 65.147 -17.001 1.00 45.07 114 LYS A O 1
ATOM 905 N N . HIS A 1 115 ? -10.181 63.423 -17.191 1.00 38.76 115 HIS A N 1
ATOM 906 C CA . HIS A 1 115 ? -9.356 62.767 -18.202 1.00 35.75 115 HIS A CA 1
ATOM 907 C C . HIS A 1 115 ? -9.853 63.027 -19.614 1.00 34.27 115 HIS A C 1
ATOM 908 O O . HIS A 1 115 ? -9.301 62.511 -20.573 1.00 33.34 115 HIS A O 1
ATOM 915 N N . ARG A 1 116 ? -10.900 63.826 -19.737 1.00 33.80 116 ARG A N 1
ATOM 916 C CA . ARG A 1 116 ? -11.377 64.227 -21.042 1.00 34.44 116 ARG A CA 1
ATOM 917 C C . ARG A 1 116 ? -11.767 63.040 -21.891 1.00 33.07 116 ARG A C 1
ATOM 918 O O . ARG A 1 116 ? -11.359 62.919 -23.046 1.00 35.47 116 ARG A O 1
ATOM 926 N N . TYR A 1 117 ? -12.563 62.163 -21.301 1.00 30.14 117 TYR A N 1
ATOM 927 C CA . TYR A 1 117 ? -13.106 61.025 -22.012 1.00 32.29 117 TYR A CA 1
ATOM 928 C C . TYR A 1 117 ? -14.291 61.447 -22.873 1.00 30.28 117 TYR A C 1
ATOM 929 O O . TYR A 1 117 ? -15.033 62.347 -22.525 1.00 27.27 117 TYR A O 1
ATOM 938 N N . VAL A 1 118 ? -14.427 60.816 -24.027 1.00 26.35 118 VAL A N 1
ATOM 939 C CA . VAL A 1 118 ? -15.684 60.839 -24.716 1.00 29.54 118 VAL A CA 1
ATOM 940 C C . VAL A 1 118 ? -16.318 59.486 -24.433 1.00 29.48 118 VAL A C 1
ATOM 941 O O . VAL A 1 118 ? -15.632 58.470 -24.318 1.00 27.74 118 VAL A O 1
ATOM 945 N N . VAL A 1 119 ? -17.629 59.475 -24.280 1.00 28.74 119 VAL A N 1
ATOM 946 C CA . VAL A 1 119 ? -18.290 58.240 -23.954 1.00 27.68 119 VAL A CA 1
ATOM 947 C C . VAL A 1 119 ? -19.239 57.802 -25.036 1.00 27.09 119 VAL A C 1
ATOM 948 O O . VAL A 1 119 ? -20.152 58.540 -25.418 1.00 28.16 119 VAL A O 1
ATOM 952 N N . ALA A 1 120 ? -19.010 56.583 -25.508 1.00 25.80 120 ALA A N 1
ATOM 953 C CA . ALA A 1 120 ? -19.816 55.967 -26.545 1.00 27.28 120 ALA A CA 1
ATOM 954 C C . ALA A 1 120 ? -20.578 54.802 -25.937 1.00 28.78 120 ALA A C 1
ATOM 955 O O . ALA A 1 120 ? -19.977 53.787 -25.574 1.00 28.82 120 ALA A O 1
ATOM 957 N N . SER A 1 121 ? -21.897 54.944 -25.830 1.00 29.75 121 SER A N 1
ATOM 958 C CA . SER A 1 121 ? -22.718 53.992 -25.073 1.00 31.37 121 SER A CA 1
ATOM 959 C C . SER A 1 121 ? -24.192 53.950 -25.471 1.00 34.54 121 SER A C 1
ATOM 960 O O . SER A 1 121 ? -24.808 54.981 -25.743 1.00 35.79 121 SER A O 1
ATOM 963 N N . GLN A 1 122 ? -24.758 52.744 -25.450 1.00 33.88 122 GLN A N 1
ATOM 964 C CA . GLN A 1 122 ? -26.169 52.529 -25.730 1.00 32.45 122 GLN A CA 1
ATOM 965 C C . GLN A 1 122 ? -27.032 52.611 -24.462 1.00 37.29 122 GLN A C 1
ATOM 966 O O . GLN A 1 122 ? -28.224 52.319 -24.497 1.00 39.08 122 GLN A O 1
ATOM 972 N N . ASP A 1 123 ? -26.435 53.010 -23.347 1.00 32.64 123 ASP A N 1
ATOM 973 C CA . ASP A 1 123 ? -27.153 53.009 -22.083 1.00 34.87 123 ASP A CA 1
ATOM 974 C C . ASP A 1 123 ? -27.663 54.408 -21.768 1.00 38.63 123 ASP A C 1
ATOM 975 O O . ASP A 1 123 ? -26.954 55.235 -21.197 1.00 35.58 123 ASP A O 1
ATOM 980 N N . ILE A 1 124 ? -28.906 54.659 -22.157 1.00 41.35 124 ILE A N 1
ATOM 981 C CA . ILE A 1 124 ? -29.509 55.977 -22.041 1.00 43.18 124 ILE A CA 1
ATOM 982 C C . ILE A 1 124 ? -29.431 56.532 -20.625 1.00 46.00 124 ILE A C 1
ATOM 983 O O . ILE A 1 124 ? -29.330 57.747 -20.431 1.00 48.33 124 ILE A O 1
ATOM 988 N N . ASP A 1 125 ? -29.488 55.644 -19.639 1.00 40.21 125 ASP A N 1
ATOM 989 C CA . ASP A 1 125 ? -29.424 56.062 -18.251 1.00 45.25 125 ASP A CA 1
ATOM 990 C C . ASP A 1 125 ? -28.039 56.560 -17.900 1.00 43.29 125 ASP A C 1
ATOM 991 O O . ASP A 1 125 ? -27.888 57.557 -17.196 1.00 45.62 125 ASP A O 1
ATOM 996 N N . LEU A 1 126 ? -27.026 55.857 -18.386 1.00 40.02 126 LEU A N 1
ATOM 997 C CA . LEU A 1 126 ? -25.649 56.292 -18.201 1.00 41.00 126 LEU A CA 1
ATOM 998 C C . LEU A 1 126 ? -25.423 57.624 -18.926 1.00 41.52 126 LEU A C 1
ATOM 999 O O . LEU A 1 126 ? -24.860 58.576 -18.371 1.00 39.24 126 LEU A O 1
ATOM 1004 N N . ARG A 1 127 ? -25.883 57.692 -20.167 1.00 38.90 127 ARG A N 1
ATOM 1005 C CA . ARG A 1 127 ? -25.839 58.943 -20.905 1.00 40.78 127 ARG A CA 1
ATOM 1006 C C . ARG A 1 127 ? -26.482 60.099 -20.144 1.00 39.67 127 ARG A C 1
ATOM 1007 O O . ARG A 1 127 ? -25.885 61.160 -20.025 1.00 43.20 127 ARG A O 1
ATOM 1015 N N . ARG A 1 128 ? -27.681 59.904 -19.610 1.00 39.53 128 ARG A N 1
ATOM 1016 C CA . ARG A 1 128 ? -28.335 60.998 -18.898 1.00 40.33 128 ARG A CA 1
ATOM 1017 C C . ARG A 1 128 ? -27.556 61.440 -17.671 1.00 37.71 128 ARG A C 1
ATOM 1018 O O . ARG A 1 128 ? -27.507 62.619 -17.364 1.00 36.50 128 ARG A O 1
ATOM 1026 N N . LYS A 1 129 ? -26.954 60.492 -16.965 1.00 39.23 129 LYS A N 1
ATOM 1027 C CA . LYS A 1 129 ? -26.243 60.813 -15.734 1.00 44.35 129 LYS A CA 1
ATOM 1028 C C . LYS A 1 129 ? -24.969 61.582 -16.034 1.00 46.33 129 LYS A C 1
ATOM 1029 O O . LYS A 1 129 ? -24.472 62.336 -15.192 1.00 47.97 129 LYS A O 1
ATOM 1035 N N . LEU A 1 130 ? -24.452 61.391 -17.246 1.00 44.47 130 LEU A N 1
ATOM 1036 C CA . LEU A 1 130 ? -23.188 61.994 -17.645 1.00 41.06 130 LEU A CA 1
ATOM 1037 C C . LEU A 1 130 ? -23.347 63.398 -18.219 1.00 41.04 130 LEU A C 1
ATOM 1038 O O . LEU A 1 130 ? -22.420 64.193 -18.134 1.00 37.99 130 LEU A O 1
ATOM 1043 N N . ARG A 1 131 ? -24.494 63.702 -18.826 1.00 41.15 131 ARG A N 1
ATOM 1044 C CA . ARG A 1 131 ? -24.728 65.064 -19.316 1.00 41.31 131 ARG A CA 1
ATOM 1045 C C . ARG A 1 131 ? -24.623 66.054 -18.169 1.00 45.00 131 ARG A C 1
ATOM 1046 O O . ARG A 1 131 ? -24.394 67.237 -18.388 1.00 48.34 131 ARG A O 1
ATOM 1054 N N . THR A 1 132 ? -24.835 65.575 -16.949 1.00 44.00 132 THR A N 1
ATOM 1055 C CA . THR A 1 132 ? -24.598 66.396 -15.772 1.00 48.13 132 THR A CA 1
ATOM 1056 C C . THR A 1 132 ? -23.208 67.015 -15.846 1.00 50.22 132 THR A C 1
ATOM 1057 O O . THR A 1 132 ? -23.058 68.241 -15.802 1.00 56.84 132 THR A O 1
ATOM 1061 N N . VAL A 1 133 ? -22.196 66.156 -15.955 1.00 45.30 133 VAL A N 1
ATOM 1062 C CA . VAL A 1 133 ? -20.803 66.591 -16.022 1.00 43.25 133 VAL A CA 1
ATOM 1063 C C . VAL A 1 133 ? -20.519 67.446 -17.249 1.00 38.56 133 VAL A C 1
ATOM 1064 O O . VAL A 1 133 ? -20.778 67.040 -18.379 1.00 37.38 133 VAL A O 1
ATOM 1068 N N . PRO A 1 134 ? -19.973 68.642 -17.025 1.00 42.39 134 PRO A N 1
ATOM 1069 C CA . PRO A 1 134 ? -19.618 69.520 -18.144 1.00 46.48 134 PRO A CA 1
ATOM 1070 C C . PRO A 1 134 ? -18.554 68.866 -19.005 1.00 42.15 134 PRO A C 1
ATOM 1071 O O . PRO A 1 134 ? -17.620 68.274 -18.467 1.00 43.04 134 PRO A O 1
ATOM 1075 N N . GLY A 1 135 ? -18.686 68.965 -20.318 1.00 36.03 135 GLY A N 1
ATOM 1076 C CA . GLY A 1 135 ? -17.591 68.566 -21.185 1.00 39.95 135 GLY A CA 1
ATOM 1077 C C . GLY A 1 135 ? -17.366 67.071 -21.336 1.00 37.98 135 GLY A C 1
ATOM 1078 O O . GLY A 1 135 ? -16.230 66.599 -21.279 1.00 34.29 135 GLY A O 1
ATOM 1079 N N . VAL A 1 136 ? -18.443 66.315 -21.525 1.00 32.34 136 VAL A N 1
ATOM 1080 C CA . VAL A 1 136 ? -18.283 64.936 -21.940 1.00 34.84 136 VAL A CA 1
ATOM 1081 C C . VAL A 1 136 ? -19.084 64.678 -23.198 1.00 32.49 136 VAL A C 1
ATOM 1082 O O . VAL A 1 136 ? -20.303 64.703 -23.185 1.00 31.71 136 VAL A O 1
ATOM 1086 N N . PRO A 1 137 ? -18.374 64.491 -24.311 1.00 32.88 137 PRO A N 1
ATOM 1087 C CA . PRO A 1 137 ? -18.964 64.101 -25.585 1.00 33.37 137 PRO A CA 1
ATOM 1088 C C . PRO A 1 137 ? -19.636 62.749 -25.437 1.00 33.06 137 PRO A C 1
ATOM 1089 O O . PRO A 1 137 ? -19.064 61.837 -24.849 1.00 26.89 137 PRO A O 1
ATOM 1093 N N . LEU A 1 138 ? -20.832 62.624 -25.995 1.00 35.36 138 LEU A N 1
ATOM 1094 C CA . LEU A 1 138 ? -21.571 61.377 -25.942 1.00 33.53 138 LEU A CA 1
ATOM 1095 C C . LEU A 1 138 ? -21.951 60.874 -27.332 1.00 38.04 138 LEU A C 1
ATOM 1096 O O . LEU A 1 138 ? -22.409 61.634 -28.197 1.00 38.06 138 LEU A O 1
ATOM 1101 N N . ILE A 1 139 ? -21.770 59.576 -27.531 1.00 33.12 139 ILE A N 1
ATOM 1102 C CA . ILE A 1 139 ? -21.989 58.972 -28.826 1.00 38.24 139 ILE A CA 1
ATOM 1103 C C . ILE A 1 139 ? -22.764 57.677 -28.642 1.00 37.62 139 ILE A C 1
ATOM 1104 O O . ILE A 1 139 ? -22.624 57.035 -27.608 1.00 37.34 139 ILE A O 1
ATOM 1109 N N . HIS A 1 140 ? -23.572 57.309 -29.639 1.00 36.97 140 HIS A N 1
ATOM 1110 C CA . HIS A 1 140 ? -24.387 56.096 -29.595 1.00 35.96 140 HIS A CA 1
ATOM 1111 C C . HIS A 1 140 ? -24.884 55.705 -30.982 1.00 35.55 140 HIS A C 1
ATOM 1112 O O . HIS A 1 140 ? -24.854 56.505 -31.918 1.00 38.13 140 HIS A O 1
ATOM 1119 N N . LEU A 1 141 ? -25.348 54.468 -31.093 1.00 36.86 141 LEU A N 1
ATOM 1120 C CA . LEU A 1 141 ? -25.816 53.903 -32.355 1.00 40.14 141 LEU A CA 1
ATOM 1121 C C . LEU A 1 141 ? -27.330 53.903 -32.436 1.00 39.67 141 LEU A C 1
ATOM 1122 O O . LEU A 1 141 ? -27.997 53.482 -31.493 1.00 41.41 141 LEU A O 1
ATOM 1127 N N . THR A 1 142 ? -27.862 54.365 -33.565 1.00 40.56 142 THR A N 1
ATOM 1128 C CA . THR A 1 142 ? -29.279 54.210 -33.878 1.00 45.51 142 THR A CA 1
ATOM 1129 C C . THR A 1 142 ? -29.524 52.805 -34.409 1.00 46.60 142 THR A C 1
ATOM 1130 O O . THR A 1 142 ? -28.678 52.242 -35.106 1.00 47.54 142 THR A O 1
ATOM 1134 N N . ARG A 1 143 ? -30.687 52.245 -34.098 1.00 53.17 143 ARG A N 1
ATOM 1135 C CA . ARG A 1 143 ? -31.052 50.924 -34.607 1.00 59.03 143 ARG A CA 1
ATOM 1136 C C . ARG A 1 143 ? -31.477 51.026 -36.081 1.00 56.68 143 ARG A C 1
ATOM 1137 O O . ARG A 1 143 ? -32.261 51.910 -36.461 1.00 51.53 143 ARG A O 1
ATOM 1145 N N . SER A 1 144 ? -30.947 50.140 -36.919 1.00 52.75 144 SER A N 1
ATOM 1146 C CA . SER A 1 144 ? -31.427 50.070 -38.290 1.00 52.80 144 SER A CA 1
ATOM 1147 C C . SER A 1 144 ? -32.885 49.648 -38.226 1.00 50.62 144 SER A C 1
ATOM 1148 O O . SER A 1 144 ? -33.252 48.749 -37.465 1.00 47.34 144 SER A O 1
ATOM 1151 N N . VAL A 1 145 ? -33.713 50.312 -39.022 1.00 47.93 145 VAL A N 1
ATOM 1152 C CA . VAL A 1 145 ? -35.147 50.129 -38.937 1.00 41.44 145 VAL A CA 1
ATOM 1153 C C . VAL A 1 145 ? -35.775 49.865 -40.295 1.00 42.96 145 VAL A C 1
ATOM 1154 O O . VAL A 1 145 ? -35.370 50.438 -41.312 1.00 45.20 145 VAL A O 1
ATOM 1158 N N . MET A 1 146 ? -36.757 48.975 -40.307 1.00 42.09 146 MET A N 1
ATOM 1159 C CA . MET A 1 146 ? -37.566 48.736 -41.495 1.00 43.15 146 MET A CA 1
ATOM 1160 C C . MET A 1 146 ? -38.686 49.757 -41.672 1.00 40.39 146 MET A C 1
ATOM 1161 O O . MET A 1 146 ? -39.491 49.972 -40.778 1.00 35.47 146 MET A O 1
ATOM 1166 N N . VAL A 1 147 ? -38.749 50.339 -42.861 1.00 38.62 147 VAL A N 1
ATOM 1167 C CA . VAL A 1 147 ? -39.631 51.454 -43.133 1.00 39.83 147 VAL A CA 1
ATOM 1168 C C . VAL A 1 147 ? -40.481 51.210 -44.387 1.00 46.91 147 VAL A C 1
ATOM 1169 O O . VAL A 1 147 ? -40.064 50.514 -45.322 1.00 41.81 147 VAL A O 1
ATOM 1173 N N . MET A 1 148 ? -41.677 51.787 -44.406 1.00 46.02 148 MET A N 1
ATOM 1174 C CA . MET A 1 148 ? -42.466 51.796 -45.613 1.00 44.10 148 MET A CA 1
ATOM 1175 C C . MET A 1 148 ? -42.480 53.214 -46.156 1.00 47.74 148 MET A C 1
ATOM 1176 O O . MET A 1 148 ? -42.760 54.153 -45.417 1.00 51.30 148 MET A O 1
ATOM 1181 N N . GLU A 1 149 ? -42.158 53.369 -47.436 1.00 39.52 149 GLU A N 1
ATOM 1182 C CA . GLU A 1 149 ? -42.223 54.666 -48.086 1.00 38.61 149 GLU A CA 1
ATOM 1183 C C . GLU A 1 149 ? -43.609 55.243 -47.930 1.00 41.63 149 GLU A C 1
ATOM 1184 O O . GLU A 1 149 ? -44.576 54.509 -47.861 1.00 44.21 149 GLU A O 1
ATOM 1190 N N . PRO A 1 150 ? -43.710 56.574 -47.884 1.00 47.30 150 PRO A N 1
ATOM 1191 C CA . PRO A 1 150 ? -45.021 57.216 -47.875 1.00 43.89 150 PRO A CA 1
ATOM 1192 C C . PRO A 1 150 ? -45.734 56.984 -49.195 1.00 46.78 150 PRO A C 1
ATOM 1193 O O . PRO A 1 150 ? -45.105 56.782 -50.234 1.00 44.64 150 PRO A O 1
ATOM 1197 N N . LEU A 1 151 ? -47.056 56.997 -49.126 1.00 44.99 151 LEU A N 1
ATOM 1198 C CA . LEU A 1 151 ? -47.909 56.763 -50.269 1.00 45.90 151 LEU A CA 1
ATOM 1199 C C . LEU A 1 151 ? -47.429 57.545 -51.482 1.00 47.06 151 LEU A C 1
ATOM 1200 O O . LEU A 1 151 ? -47.146 58.735 -51.374 1.00 50.37 151 LEU A O 1
ATOM 1205 N N . SER A 1 152 ? -47.344 56.891 -52.637 1.00 43.65 152 SER A N 1
ATOM 1206 C CA . SER A 1 152 ? -46.901 57.584 -53.854 1.00 45.43 152 SER A CA 1
ATOM 1207 C C . SER A 1 152 ? -48.001 58.455 -54.450 1.00 53.24 152 SER A C 1
ATOM 1208 O O . SER A 1 152 ? -49.187 58.269 -54.167 1.00 52.36 152 SER A O 1
ATOM 1211 N N . THR A 1 153 ? -47.607 59.407 -55.285 1.00 53.61 153 THR A N 1
ATOM 1212 C CA . THR A 1 153 ? -48.576 60.298 -55.893 1.00 49.49 153 THR A CA 1
ATOM 1213 C C . THR A 1 153 ? -49.475 59.479 -56.811 1.00 52.04 153 THR A C 1
ATOM 1214 O O . THR A 1 153 ? -50.693 59.664 -56.847 1.00 52.87 153 THR A O 1
ATOM 1218 N N . ALA A 1 154 ? -48.864 58.554 -57.541 1.00 52.38 154 ALA A N 1
ATOM 1219 C CA . ALA A 1 154 ? -49.606 57.720 -58.476 1.00 50.19 154 ALA A CA 1
ATOM 1220 C C . ALA A 1 154 ? -50.690 56.941 -57.737 1.00 51.63 154 ALA A C 1
ATOM 1221 O O . ALA A 1 154 ? -51.782 56.730 -58.267 1.00 55.33 154 ALA A O 1
ATOM 1223 N N . SER A 1 155 ? -50.383 56.522 -56.509 1.00 50.39 155 SER A N 1
ATOM 1224 C CA . SER A 1 155 ? -51.372 55.875 -55.647 1.00 52.53 155 SER A CA 1
ATOM 1225 C C . SER A 1 155 ? -52.471 56.863 -55.222 1.00 53.78 155 SER A C 1
ATOM 1226 O O . SER A 1 155 ? -53.664 56.598 -55.413 1.00 55.21 155 SER A O 1
ATOM 1229 N N . ALA A 1 156 ? -52.063 57.999 -54.656 1.00 50.79 156 ALA A N 1
ATOM 1230 C CA . ALA A 1 156 ? -53.003 59.033 -54.217 1.00 56.08 156 ALA A CA 1
ATOM 1231 C C . ALA A 1 156 ? -53.961 59.486 -55.329 1.00 61.94 156 ALA A C 1
ATOM 1232 O O . ALA A 1 156 ? -55.163 59.632 -55.107 1.00 61.14 156 ALA A O 1
ATOM 1234 N N . LYS A 1 157 ? -53.421 59.689 -56.525 1.00 60.99 157 LYS A N 1
ATOM 1235 C CA . LYS A 1 157 ? -54.202 60.156 -57.665 1.00 62.76 157 LYS A CA 1
ATOM 1236 C C . LYS A 1 157 ? -55.356 59.211 -58.022 1.00 64.42 157 LYS A C 1
ATOM 1237 O O . LYS A 1 157 ? -56.432 59.652 -58.439 1.00 67.69 157 LYS A O 1
ATOM 1243 N N . ALA A 1 158 ? -55.130 57.911 -57.860 1.00 61.17 158 ALA A N 1
ATOM 1244 C CA . ALA A 1 158 ? -56.128 56.913 -58.240 1.00 63.93 158 ALA A CA 1
ATOM 1245 C C . ALA A 1 158 ? -57.188 56.675 -57.151 1.00 64.15 158 ALA A C 1
ATOM 1246 O O . ALA A 1 158 ? -58.238 56.073 -57.416 1.00 52.43 158 ALA A O 1
ATOM 1248 N N . SER A 1 159 ? -56.899 57.153 -55.937 1.00 63.30 159 SER A N 1
ATOM 1249 C CA . SER A 1 159 ? -57.769 56.958 -54.769 1.00 66.80 159 SER A CA 1
ATOM 1250 C C . SER A 1 159 ? -59.222 56.656 -55.137 1.00 68.44 159 SER A C 1
ATOM 1251 O O . SER A 1 159 ? -59.894 57.469 -55.773 1.00 71.09 159 SER A O 1
ATOM 1254 N N . GLN B 1 3 ? -44.528 52.007 -33.062 1.00 73.57 3 GLN B N 1
ATOM 1255 C CA . GLN B 1 3 ? -45.837 52.379 -32.528 1.00 87.76 3 GLN B CA 1
ATOM 1256 C C . GLN B 1 3 ? -46.444 53.550 -33.292 1.00 87.32 3 GLN B C 1
ATOM 1257 O O . GLN B 1 3 ? -47.578 53.485 -33.788 1.00 80.89 3 GLN B O 1
ATOM 1263 N N . LYS B 1 4 ? -45.668 54.627 -33.348 1.00 83.54 4 LYS B N 1
ATOM 1264 C CA . LYS B 1 4 ? -46.022 55.858 -34.042 1.00 86.48 4 LYS B CA 1
ATOM 1265 C C . LYS B 1 4 ? -46.117 55.641 -35.547 1.00 84.50 4 LYS B C 1
ATOM 1266 O O . LYS B 1 4 ? -47.017 56.158 -36.211 1.00 83.52 4 LYS B O 1
ATOM 1272 N N . ARG B 1 5 ? -45.171 54.879 -36.080 1.00 84.38 5 ARG B N 1
ATOM 1273 C CA . ARG B 1 5 ? -45.171 54.566 -37.493 1.00 79.08 5 ARG B CA 1
ATOM 1274 C C . ARG B 1 5 ? -46.323 53.626 -37.798 1.00 76.48 5 ARG B C 1
ATOM 1275 O O . ARG B 1 5 ? -47.021 53.794 -38.799 1.00 75.93 5 ARG B O 1
ATOM 1283 N N . ALA B 1 6 ? -46.527 52.650 -36.918 1.00 75.83 6 ALA B N 1
ATOM 1284 C CA . ALA B 1 6 ? -47.626 51.707 -37.069 1.00 75.74 6 ALA B CA 1
ATOM 1285 C C . ALA B 1 6 ? -48.924 52.467 -37.295 1.00 73.13 6 ALA B C 1
ATOM 1286 O O . ALA B 1 6 ? -49.837 51.978 -37.951 1.00 74.53 6 ALA B O 1
ATOM 1288 N N . LYS B 1 7 ? -48.989 53.677 -36.755 1.00 73.74 7 LYS B N 1
ATOM 1289 C CA . LYS B 1 7 ? -50.159 54.523 -36.912 1.00 74.72 7 LYS B CA 1
ATOM 1290 C C . LYS B 1 7 ? -50.238 55.100 -38.322 1.00 72.47 7 LYS B C 1
ATOM 1291 O O . LYS B 1 7 ? -51.277 55.030 -38.976 1.00 71.29 7 LYS B O 1
ATOM 1297 N N . SER B 1 8 ? -49.135 55.671 -38.790 1.00 71.40 8 SER B N 1
ATOM 1298 C CA . SER B 1 8 ? -49.106 56.274 -40.118 1.00 72.80 8 SER B CA 1
ATOM 1299 C C . SER B 1 8 ? -49.278 55.207 -41.195 1.00 68.18 8 SER B C 1
ATOM 1300 O O . SER B 1 8 ? -49.834 55.468 -42.267 1.00 64.20 8 SER B O 1
ATOM 1303 N N . TYR B 1 9 ? -48.787 54.009 -40.898 1.00 63.64 9 TYR B N 1
ATOM 1304 C CA . TYR B 1 9 ? -48.837 52.904 -41.834 1.00 58.95 9 TYR B CA 1
ATOM 1305 C C . TYR B 1 9 ? -50.248 52.364 -41.915 1.00 61.63 9 TYR B C 1
ATOM 1306 O O . TYR B 1 9 ? -50.775 52.124 -43.001 1.00 56.20 9 TYR B O 1
ATOM 1315 N N . ARG B 1 10 ? -50.848 52.167 -40.750 1.00 64.26 10 ARG B N 1
ATOM 1316 C CA . ARG B 1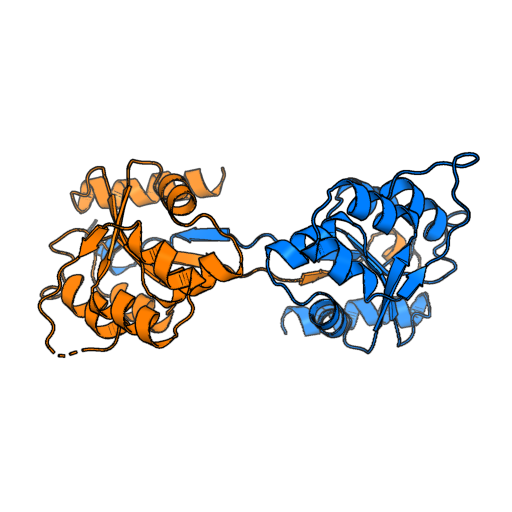 10 ? -52.243 51.768 -40.650 1.00 63.17 10 ARG B CA 1
ATOM 1317 C C . ARG B 1 10 ? -53.090 52.563 -41.635 1.00 57.93 10 ARG B C 1
ATOM 1318 O O . ARG B 1 10 ? -53.939 52.005 -42.328 1.00 59.79 10 ARG B O 1
ATOM 1326 N N . LYS B 1 11 ? -52.840 53.866 -41.713 1.00 58.29 11 LYS B N 1
ATOM 1327 C CA . LYS B 1 11 ? -53.599 54.735 -42.609 1.00 57.10 11 LYS B CA 1
ATOM 1328 C C . LYS B 1 11 ? -53.263 54.469 -44.071 1.00 53.83 11 LYS B C 1
ATOM 1329 O O . LYS B 1 11 ? -54.130 54.536 -44.934 1.00 53.93 11 LYS B O 1
ATOM 1335 N N . GLN B 1 12 ? -51.995 54.177 -44.340 1.00 53.28 12 GLN B N 1
ATOM 1336 C CA . GLN B 1 12 ? -51.536 53.947 -45.698 1.00 51.61 12 GLN B CA 1
ATOM 1337 C C . GLN B 1 12 ? -52.064 52.610 -46.245 1.00 48.67 12 GLN B C 1
ATOM 1338 O O . GLN B 1 12 ? -52.546 52.540 -47.378 1.00 43.88 12 GLN B O 1
ATOM 1344 N N . LEU B 1 13 ? -51.981 51.558 -45.436 1.00 44.47 13 LEU B N 1
ATOM 1345 C CA . LEU B 1 13 ? -52.461 50.245 -45.845 1.00 42.11 13 LEU B CA 1
ATOM 1346 C C . LEU B 1 13 ? -53.911 50.293 -46.279 1.00 43.15 13 LEU B C 1
ATOM 1347 O O . LEU B 1 13 ? -54.336 49.569 -47.181 1.00 43.24 13 LEU B O 1
ATOM 1352 N N . LEU B 1 14 ? -54.667 51.152 -45.614 1.00 48.78 14 LEU B N 1
ATOM 1353 C CA . LEU B 1 14 ? -56.085 51.294 -45.875 1.00 46.52 14 LEU B CA 1
ATOM 1354 C C . LEU B 1 14 ? -56.353 51.583 -47.339 1.00 46.57 14 LEU B C 1
ATOM 1355 O O . LEU B 1 14 ? -57.291 51.037 -47.927 1.00 46.76 14 LEU B O 1
ATOM 1360 N N . VAL B 1 15 ? -55.543 52.446 -47.938 1.00 39.79 15 VAL B N 1
ATOM 1361 C CA . VAL B 1 15 ? -55.823 52.820 -49.300 1.00 38.67 15 VAL B CA 1
ATOM 1362 C C . VAL B 1 15 ? -55.481 51.690 -50.249 1.00 41.94 15 VAL B C 1
ATOM 1363 O O . VAL B 1 15 ? -56.144 51.534 -51.275 1.00 45.42 15 VAL B O 1
ATOM 1367 N N . TYR B 1 16 ? -54.491 50.873 -49.893 1.00 42.32 16 TYR B N 1
ATOM 1368 C CA . TYR B 1 16 ? -54.129 49.735 -50.742 1.00 42.61 16 TYR B CA 1
ATOM 1369 C C . TYR B 1 16 ? -55.246 48.724 -50.681 1.00 41.41 16 TYR B C 1
ATOM 1370 O O . TYR B 1 16 ? -55.555 48.070 -51.676 1.00 41.93 16 TYR B O 1
ATOM 1379 N N . SER B 1 17 ? -55.853 48.591 -49.512 1.00 36.58 17 SER B N 1
ATOM 1380 C CA . SER B 1 17 ? -56.961 47.657 -49.386 1.00 42.58 17 SER B CA 1
ATOM 1381 C C . SER B 1 17 ? -58.207 48.206 -50.077 1.00 42.07 17 SER B C 1
ATOM 1382 O O . SER B 1 17 ? -58.846 47.507 -50.864 1.00 45.30 17 SER B O 1
ATOM 1385 N N . HIS B 1 18 ? -58.557 49.456 -49.814 1.00 39.29 18 HIS B N 1
ATOM 1386 C CA . HIS B 1 18 ? -59.739 49.969 -50.474 1.00 48.24 18 HIS B CA 1
ATOM 1387 C C . HIS B 1 18 ? -59.525 50.252 -51.949 1.00 52.26 18 HIS B C 1
ATOM 1388 O O . HIS B 1 18 ? -60.103 49.575 -52.805 1.00 55.65 18 HIS B O 1
ATOM 1395 N N . THR B 1 19 ? -58.718 51.254 -52.271 1.00 45.10 19 THR B N 1
ATOM 1396 C CA . THR B 1 19 ? -58.697 51.649 -53.665 1.00 48.34 19 THR B CA 1
ATOM 1397 C C . THR B 1 19 ? -57.973 50.631 -54.560 1.00 47.87 19 THR B C 1
ATOM 1398 O O . THR B 1 19 ? -58.132 50.651 -55.778 1.00 46.40 19 THR B O 1
ATOM 1402 N N . PHE B 1 20 ? -57.238 49.701 -53.957 1.00 43.91 20 PHE B N 1
ATOM 1403 C CA . PHE B 1 20 ? -56.460 48.754 -54.756 1.00 45.71 20 PHE B CA 1
ATOM 1404 C C . PHE B 1 20 ? -56.766 47.275 -54.568 1.00 44.80 20 PHE B C 1
ATOM 1405 O O . PHE B 1 20 ? -56.145 46.432 -55.220 1.00 43.44 20 PHE B O 1
ATOM 1413 N N . LYS B 1 21 ? -57.697 46.956 -53.677 1.00 41.07 21 LYS B N 1
ATOM 1414 C CA . LYS B 1 21 ? -58.142 45.574 -53.528 1.00 44.55 21 LYS B CA 1
ATOM 1415 C C . LYS B 1 21 ? -57.121 44.611 -52.905 1.00 41.48 21 LYS B C 1
ATOM 1416 O O . LYS B 1 21 ? -57.219 43.401 -53.106 1.00 41.43 21 LYS B O 1
ATOM 1422 N N . PHE B 1 22 ? -56.154 45.143 -52.157 1.00 43.74 22 PHE B N 1
ATOM 1423 C CA . PHE B 1 22 ? -55.163 44.320 -51.440 1.00 40.84 22 PHE B CA 1
ATOM 1424 C C . PHE B 1 22 ? -55.827 43.571 -50.283 1.00 40.90 22 PHE B C 1
ATOM 1425 O O . PHE B 1 22 ? -56.617 44.153 -49.541 1.00 42.70 22 PHE B O 1
ATOM 1433 N N . ARG B 1 23 ? -55.498 42.293 -50.123 1.00 42.21 23 ARG B N 1
ATOM 1434 C CA . ARG B 1 23 ? -56.015 41.482 -49.018 1.00 39.85 23 ARG B CA 1
ATOM 1435 C C . ARG B 1 23 ? -54.931 40.600 -48.411 1.00 38.92 23 ARG B C 1
ATOM 1436 O O . ARG B 1 23 ? -54.046 40.109 -49.115 1.00 36.97 23 ARG B O 1
ATOM 1444 N N . GLU B 1 24 ? -55.019 40.400 -47.098 1.00 38.96 24 GLU B N 1
ATOM 1445 C CA . GLU B 1 24 ? -54.114 39.523 -46.375 1.00 35.51 24 GLU B CA 1
ATOM 1446 C C . GLU B 1 24 ? -54.175 38.175 -47.050 1.00 29.63 24 GLU B C 1
ATOM 1447 O O . GLU B 1 24 ? -55.238 37.784 -47.504 1.00 37.89 24 GLU B O 1
ATOM 1453 N N . PRO B 1 25 ? -53.035 37.476 -47.160 1.00 31.48 25 PRO B N 1
ATOM 1454 C CA . PRO B 1 25 ? -51.722 37.930 -46.698 1.00 33.50 25 PRO B CA 1
ATOM 1455 C C . PRO B 1 25 ? -51.050 38.732 -47.787 1.00 34.94 25 PRO B C 1
ATOM 1456 O O . PRO B 1 25 ? -51.143 38.368 -48.958 1.00 35.48 25 PRO B O 1
ATOM 1460 N N . TYR B 1 26 ? -50.383 39.809 -47.412 1.00 34.05 26 TYR B N 1
ATOM 1461 C CA . TYR B 1 26 ? -49.640 40.582 -48.372 1.00 31.17 26 TYR B CA 1
ATOM 1462 C C . TYR B 1 26 ? -48.585 39.711 -49.057 1.00 36.83 26 TYR B C 1
ATOM 1463 O O . TYR B 1 26 ? -47.974 38.824 -48.433 1.00 35.10 26 TYR B O 1
ATOM 1472 N N . GLN B 1 27 ? -48.375 39.965 -50.341 1.00 32.43 27 GLN B N 1
ATOM 1473 C CA . GLN B 1 27 ? -47.364 39.256 -51.109 1.00 34.30 27 GLN B CA 1
ATOM 1474 C C . GLN B 1 27 ? -46.161 40.136 -51.234 1.00 29.48 27 GLN B C 1
ATOM 1475 O O . GLN B 1 27 ? -46.215 41.163 -51.902 1.00 32.46 27 GLN B O 1
ATOM 1481 N N . VAL B 1 28 ? -45.063 39.769 -50.612 1.00 27.29 28 VAL B N 1
ATOM 1482 C CA . VAL B 1 28 ? -43.938 40.670 -50.705 1.00 30.99 28 VAL B CA 1
ATOM 1483 C C . VAL B 1 28 ? -42.717 40.048 -51.367 1.00 28.92 28 VAL B C 1
ATOM 1484 O O . VAL B 1 28 ? -42.232 39.002 -50.954 1.00 30.93 28 VAL B O 1
ATOM 1488 N N . LEU B 1 29 ? -42.276 40.698 -52.438 1.00 24.98 29 LEU B N 1
ATOM 1489 C CA . LEU B 1 29 ? -41.070 40.327 -53.145 1.00 25.68 29 LEU B CA 1
ATOM 1490 C C . LEU B 1 29 ? -39.917 40.991 -52.447 1.00 30.93 29 LEU B C 1
ATOM 1491 O O . LEU B 1 29 ? -39.900 42.204 -52.239 1.00 29.73 29 LEU B O 1
ATOM 1496 N N . VAL B 1 30 ? -38.953 40.178 -52.059 1.00 32.86 30 VAL B N 1
ATOM 1497 C CA . VAL B 1 30 ? -37.788 40.678 -51.372 1.00 32.22 30 VAL B CA 1
ATOM 1498 C C . VAL B 1 30 ? -36.660 40.577 -52.370 1.00 35.87 30 VAL B C 1
ATOM 1499 O O . VAL B 1 30 ? -36.511 39.545 -53.026 1.00 35.45 30 VAL B O 1
ATOM 1503 N N . ASP B 1 31 ? -35.879 41.642 -52.514 1.00 36.36 31 ASP B N 1
ATOM 1504 C CA . ASP B 1 31 ? -34.797 41.627 -53.493 1.00 35.65 31 ASP B CA 1
ATOM 1505 C C . ASP B 1 31 ? -33.475 41.131 -52.886 1.00 34.88 31 ASP B C 1
ATOM 1506 O O . ASP B 1 31 ? -33.397 40.863 -51.702 1.00 31.94 31 ASP B O 1
ATOM 1511 N N . ASN B 1 32 ? -32.449 40.967 -53.704 1.00 38.25 32 ASN B N 1
ATOM 1512 C CA . ASN B 1 32 ? -31.239 40.337 -53.213 1.00 39.15 32 ASN B CA 1
ATOM 1513 C C . ASN B 1 32 ? -30.491 41.239 -52.239 1.00 36.74 32 ASN B C 1
ATOM 1514 O O . ASN B 1 32 ? -30.023 40.779 -51.191 1.00 36.65 32 ASN B O 1
ATOM 1519 N N . GLN B 1 33 ? -30.402 42.522 -52.569 1.00 32.36 33 GLN B N 1
ATOM 1520 C CA . GLN B 1 33 ? -29.709 43.469 -51.699 1.00 38.11 33 GLN B CA 1
ATOM 1521 C C . GLN B 1 33 ? -30.301 43.465 -50.296 1.00 42.06 33 GLN B C 1
ATOM 1522 O O . GLN B 1 33 ? -29.570 43.396 -49.312 1.00 44.28 33 GLN B O 1
ATOM 1528 N N . LEU B 1 34 ? -31.627 43.523 -50.209 1.00 36.88 34 LEU B N 1
ATOM 1529 C CA . LEU B 1 34 ? -32.284 43.510 -48.921 1.00 38.12 34 LEU B CA 1
ATOM 1530 C C . LEU B 1 34 ? -31.916 42.243 -48.175 1.00 39.10 34 LEU B C 1
ATOM 1531 O O . LEU B 1 34 ? -31.676 42.262 -46.972 1.00 37.34 34 LEU B O 1
ATOM 1536 N N . VAL B 1 35 ? -31.847 41.135 -48.893 1.00 37.79 35 VAL B N 1
ATOM 1537 C CA . VAL B 1 35 ? -31.541 39.877 -48.231 1.00 44.33 35 VAL B CA 1
ATOM 1538 C C . VAL B 1 35 ? -30.131 39.867 -47.625 1.00 44.04 35 VAL B C 1
ATOM 1539 O O . VAL B 1 35 ? -29.959 39.522 -46.452 1.00 36.42 35 VAL B O 1
ATOM 1543 N N . LEU B 1 36 ? -29.135 40.236 -48.434 1.00 44.04 36 LEU B N 1
ATOM 1544 C CA . LEU B 1 36 ? -27.757 40.377 -47.967 1.00 43.34 36 LEU B CA 1
ATOM 1545 C C . LEU B 1 36 ? -27.776 41.240 -46.718 1.00 47.48 36 LEU B C 1
ATOM 1546 O O . LEU B 1 36 ? -27.436 40.809 -45.606 1.00 45.99 36 LEU B O 1
ATOM 1551 N N . GLU B 1 37 ? -28.214 42.471 -46.927 1.00 45.62 37 GLU B N 1
ATOM 1552 C CA . GLU B 1 37 ? -28.292 43.462 -45.883 1.00 47.24 37 GLU B CA 1
ATOM 1553 C C . GLU B 1 37 ? -28.844 42.907 -44.572 1.00 47.18 37 GLU B C 1
ATOM 1554 O O . GLU B 1 37 ? -28.220 43.049 -43.537 1.00 51.45 37 GLU B O 1
ATOM 1560 N N . CYS B 1 38 ? -30.007 42.268 -44.617 1.00 43.81 38 CYS B N 1
ATOM 1561 C CA . CYS B 1 38 ? -30.649 41.815 -43.396 1.00 42.19 38 CYS B CA 1
ATOM 1562 C C . CYS B 1 38 ? -29.871 40.695 -42.781 1.00 46.38 38 CYS B C 1
ATOM 1563 O O . CYS B 1 38 ? -29.993 40.425 -41.583 1.00 50.40 38 CYS B O 1
ATOM 1566 N N . ASN B 1 39 ? -29.093 40.018 -43.609 1.00 45.51 39 ASN B N 1
ATOM 1567 C CA . ASN B 1 39 ? -28.336 38.884 -43.128 1.00 47.51 39 ASN B CA 1
ATOM 1568 C C . ASN B 1 39 ? -27.104 39.352 -42.386 1.00 53.13 39 ASN B C 1
ATOM 1569 O O . ASN B 1 39 ? -26.880 38.953 -41.239 1.00 50.22 39 ASN B O 1
ATOM 1574 N N . ASN B 1 40 ? -26.303 40.194 -43.036 1.00 47.68 40 ASN B N 1
ATOM 1575 C CA . ASN B 1 40 ? -25.063 40.610 -42.411 1.00 52.08 40 ASN B CA 1
ATOM 1576 C C . ASN B 1 40 ? -25.242 41.718 -41.370 1.00 55.28 40 ASN B C 1
ATOM 1577 O O . ASN B 1 40 ? -24.263 42.253 -40.858 1.00 59.98 40 ASN B O 1
ATOM 1582 N N . SER B 1 41 ? -26.492 42.031 -41.033 1.00 51.64 41 SER B N 1
ATOM 1583 C CA . SER B 1 41 ? -26.776 42.937 -39.924 1.00 47.58 41 SER B CA 1
ATOM 1584 C C . SER B 1 41 ? -27.798 42.313 -38.960 1.00 50.31 41 SER B C 1
ATOM 1585 O O . SER B 1 41 ? -28.240 42.944 -37.992 1.00 44.99 41 SER B O 1
ATOM 1588 N N . ASN B 1 42 ? -28.168 41.067 -39.240 1.00 47.41 42 ASN B N 1
ATOM 1589 C CA . ASN B 1 42 ? -28.958 40.266 -38.311 1.00 49.70 42 ASN B CA 1
ATOM 1590 C C . ASN B 1 42 ? -30.389 40.709 -38.122 1.00 55.12 42 ASN B C 1
ATOM 1591 O O . ASN B 1 42 ? -30.989 40.464 -37.061 1.00 56.71 42 ASN B O 1
ATOM 1596 N N . PHE B 1 43 ? -30.938 41.344 -39.154 1.00 49.37 43 PHE B N 1
ATOM 1597 C CA . PHE B 1 43 ? -32.298 41.843 -39.100 1.00 47.25 43 PHE B CA 1
ATOM 1598 C C . PHE B 1 43 ? -33.251 40.741 -39.536 1.00 47.65 43 PHE B C 1
ATOM 1599 O O . PHE B 1 43 ? -33.130 40.197 -40.640 1.00 45.25 43 PHE B O 1
ATOM 1607 N N . ASN B 1 44 ? -34.179 40.406 -38.647 1.00 44.01 44 ASN B N 1
ATOM 1608 C CA . ASN B 1 44 ? -35.216 39.432 -38.937 1.00 44.79 44 ASN B CA 1
ATOM 1609 C C . ASN B 1 44 ? -36.184 39.979 -39.998 1.00 43.35 44 ASN B C 1
ATOM 1610 O O . ASN B 1 44 ? -37.139 40.702 -39.685 1.00 36.56 44 ASN B O 1
ATOM 1615 N N . LEU B 1 45 ? -35.915 39.618 -41.253 1.00 42.79 45 LEU B N 1
ATOM 1616 C CA . LEU B 1 45 ? -36.666 40.107 -42.400 1.00 35.17 45 LEU B CA 1
ATOM 1617 C C . LEU B 1 45 ? -38.135 39.678 -42.325 1.00 37.51 45 LEU B C 1
ATOM 1618 O O . LEU B 1 45 ? -39.042 40.507 -42.433 1.00 35.46 45 LEU B O 1
ATOM 1623 N N . PRO B 1 46 ? -38.382 38.383 -42.117 1.00 36.77 46 PRO B N 1
ATOM 1624 C CA . PRO B 1 46 ? -39.772 37.938 -41.984 1.00 37.83 46 PRO B CA 1
ATOM 1625 C C . PRO B 1 46 ? -40.552 38.736 -40.952 1.00 43.79 46 PRO B C 1
ATOM 1626 O O . PRO B 1 4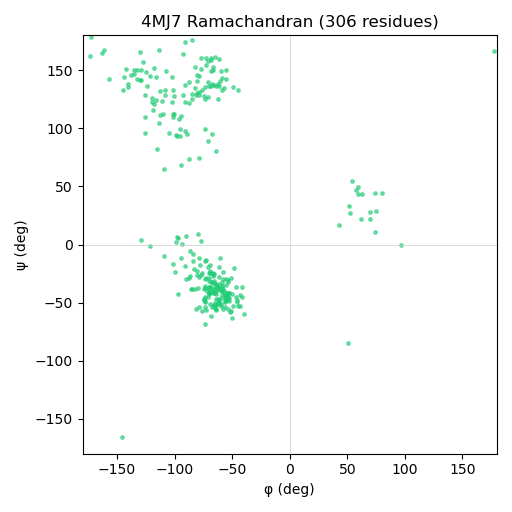6 ? -41.581 39.319 -41.307 1.00 45.80 46 PRO B O 1
ATOM 1630 N N . SER B 1 47 ? -40.087 38.767 -39.702 1.00 46.06 47 SER B N 1
ATOM 1631 C CA . SER B 1 47 ? -40.861 39.415 -38.639 1.00 42.35 47 SER B CA 1
ATOM 1632 C C . SER B 1 47 ? -40.947 40.904 -38.908 1.00 42.92 47 SER B C 1
ATOM 1633 O O . SER B 1 47 ? -41.956 41.541 -38.614 1.00 44.91 47 SER B O 1
ATOM 1636 N N . GLY B 1 48 ? -39.886 41.448 -39.494 1.00 41.60 48 GLY B N 1
ATOM 1637 C CA . GLY B 1 48 ? -39.858 42.845 -39.889 1.00 43.73 48 GLY B CA 1
ATOM 1638 C C . GLY B 1 48 ? -41.003 43.229 -40.814 1.00 45.31 48 GLY B C 1
ATOM 1639 O O . GLY B 1 48 ? -41.622 44.269 -40.643 1.00 45.22 48 GLY B O 1
ATOM 1640 N N . LEU B 1 49 ? -41.290 42.382 -41.795 1.00 44.32 49 LEU B N 1
ATOM 1641 C CA . LEU B 1 49 ? -42.408 42.625 -42.702 1.00 44.55 49 LEU B CA 1
ATOM 1642 C C . LEU B 1 49 ? -43.781 42.420 -42.042 1.00 41.03 49 LEU B C 1
ATOM 1643 O O . LEU B 1 49 ? -44.709 43.187 -42.298 1.00 41.07 49 LEU B O 1
ATOM 1648 N N . LYS B 1 50 ? -43.921 41.394 -41.208 1.00 38.49 50 LYS B N 1
ATOM 1649 C CA . LYS B 1 50 ? -45.209 41.180 -40.545 1.00 43.09 50 LYS B CA 1
ATOM 1650 C C . LYS B 1 50 ? -45.477 42.355 -39.604 1.00 46.76 50 LYS B C 1
ATOM 1651 O O . LYS B 1 50 ? -46.617 42.783 -39.427 1.00 50.47 50 LYS B O 1
ATOM 1657 N N . ARG B 1 51 ? -44.405 42.893 -39.035 1.00 46.60 51 ARG B N 1
ATOM 1658 C CA . ARG B 1 51 ? -44.491 44.031 -38.133 1.00 46.28 51 ARG B CA 1
ATOM 1659 C C . ARG B 1 51 ? -45.003 45.240 -38.889 1.00 46.37 51 ARG B C 1
ATOM 1660 O O . ARG B 1 51 ? -45.962 45.891 -38.468 1.00 51.23 51 ARG B O 1
ATOM 1668 N N . THR B 1 52 ? -44.370 45.547 -40.016 1.00 43.06 52 THR B N 1
ATOM 1669 C CA . THR B 1 52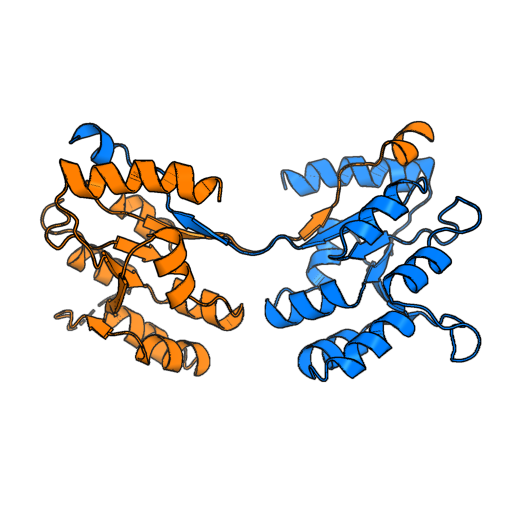 ? -44.701 46.791 -40.686 1.00 40.99 52 THR B CA 1
ATOM 1670 C C . THR B 1 52 ? -45.993 46.703 -41.477 1.00 39.38 52 THR B C 1
ATOM 1671 O O . THR B 1 52 ? -46.690 47.698 -41.646 1.00 42.01 52 THR B O 1
ATOM 1675 N N . LEU B 1 53 ? -46.331 45.508 -41.933 1.00 43.30 53 LEU B N 1
ATOM 1676 C CA . LEU B 1 53 ? -47.548 45.332 -42.727 1.00 45.93 53 LEU B CA 1
ATOM 1677 C C . LEU B 1 53 ? -48.735 45.004 -41.827 1.00 46.81 53 LEU B C 1
ATOM 1678 O O . LEU B 1 53 ? -49.898 45.156 -42.221 1.00 39.26 53 LEU B O 1
ATOM 1683 N N . GLN B 1 54 ? -48.423 44.564 -40.608 1.00 48.12 54 GLN B N 1
ATOM 1684 C CA . GLN B 1 54 ? -49.437 44.388 -39.582 1.00 51.10 54 GLN B CA 1
ATOM 1685 C C . GLN B 1 54 ? -50.506 43.404 -40.042 1.00 48.99 54 GLN B C 1
ATOM 1686 O O . GLN B 1 54 ? -51.704 43.634 -39.838 1.00 50.24 54 GLN B O 1
ATOM 1692 N N . ALA B 1 55 ? -50.057 42.309 -40.650 1.00 42.24 55 ALA B N 1
ATOM 1693 C CA . ALA B 1 55 ? -50.944 41.292 -41.206 1.00 36.63 55 ALA B CA 1
ATOM 1694 C C . ALA B 1 55 ? -50.088 40.131 -41.679 1.00 35.42 55 ALA B C 1
ATOM 1695 O O . ALA B 1 55 ? -48.886 40.286 -41.828 1.00 43.26 55 ALA B O 1
ATOM 1697 N N . ASP B 1 56 ? -50.687 38.966 -41.885 1.00 35.56 56 ASP B N 1
ATOM 1698 C CA . ASP B 1 56 ? -49.985 37.830 -42.489 1.00 41.25 56 ASP B CA 1
ATOM 1699 C C . ASP B 1 56 ? -49.267 38.273 -43.770 1.00 38.01 56 ASP B C 1
ATOM 1700 O O . ASP B 1 56 ? -49.826 39.016 -44.583 1.00 38.46 56 ASP B O 1
ATOM 1705 N N . VAL B 1 57 ? -48.023 37.850 -43.945 1.00 35.67 57 VAL B N 1
ATOM 1706 C CA . VAL B 1 57 ? -47.341 38.142 -45.195 1.00 38.59 57 VAL B CA 1
ATOM 1707 C C . VAL B 1 57 ? -46.739 36.889 -45.770 1.00 38.19 57 VAL B C 1
ATOM 1708 O O . VAL B 1 57 ? -46.238 36.029 -45.047 1.00 41.41 57 VAL B O 1
ATOM 1712 N N . LYS B 1 58 ? -46.823 36.782 -47.083 1.00 32.26 58 LYS B N 1
ATOM 1713 C CA . LYS B 1 58 ? -46.204 35.696 -47.777 1.00 33.75 58 LYS B CA 1
ATOM 1714 C C . LYS B 1 58 ? -44.944 36.331 -48.315 1.00 34.34 58 LYS B C 1
ATOM 1715 O O . LYS B 1 58 ? -45.013 37.225 -49.158 1.00 37.47 58 LYS B O 1
ATOM 1721 N N . VAL B 1 59 ? -43.786 35.922 -47.818 1.00 31.44 59 VAL B N 1
ATOM 1722 C CA . VAL B 1 59 ? -42.568 36.545 -48.309 1.00 31.69 59 VAL B CA 1
ATOM 1723 C C . VAL B 1 59 ? -41.856 35.680 -49.341 1.00 34.05 59 VAL B C 1
ATOM 1724 O O . VAL B 1 59 ? -41.607 34.502 -49.117 1.00 33.03 59 VAL B O 1
ATOM 1728 N N . MET B 1 60 ? -41.566 36.289 -50.490 1.00 35.82 60 MET B N 1
ATOM 1729 C CA . MET B 1 60 ? -41.108 35.563 -51.660 1.00 36.26 60 MET B CA 1
ATOM 1730 C C . MET B 1 60 ? -39.871 36.206 -52.230 1.00 34.33 60 MET B C 1
ATOM 1731 O O . MET B 1 60 ? -39.546 37.340 -51.877 1.00 34.82 60 MET B O 1
ATOM 1736 N N . ILE B 1 61 ? -39.190 35.479 -53.115 1.00 32.24 61 ILE B N 1
ATOM 1737 C CA . ILE B 1 61 ? -38.066 36.024 -53.869 1.00 30.33 61 ILE B CA 1
ATOM 1738 C C . ILE B 1 61 ? -38.034 35.445 -55.282 1.00 30.72 61 ILE B C 1
ATOM 1739 O O . ILE B 1 61 ? -38.195 34.245 -55.484 1.00 35.18 61 ILE B O 1
ATOM 1744 N N . THR B 1 62 ? -37.860 36.295 -56.275 1.00 30.46 62 THR B N 1
ATOM 1745 C CA . THR B 1 62 ? -37.815 35.792 -57.635 1.00 34.50 62 THR B CA 1
ATOM 1746 C C . THR B 1 62 ? -36.598 34.905 -57.828 1.00 34.61 62 THR B C 1
ATOM 1747 O O . THR B 1 62 ? -35.632 34.949 -57.063 1.00 34.69 62 THR B O 1
ATOM 1751 N N . GLN B 1 63 ? -36.654 34.098 -58.869 1.00 34.60 63 GLN B N 1
ATOM 1752 C CA . GLN B 1 63 ? -35.560 33.209 -59.192 1.00 38.95 63 GLN B CA 1
ATOM 1753 C C . GLN B 1 63 ? -34.316 34.010 -59.600 1.00 37.89 63 GLN B C 1
ATOM 1754 O O . GLN B 1 63 ? -33.193 33.646 -59.252 1.00 35.56 63 GLN B O 1
ATOM 1760 N N . CYS B 1 64 ? -34.522 35.098 -60.339 1.00 36.96 64 CYS B N 1
ATOM 1761 C CA . CYS B 1 64 ? -33.420 36.003 -60.679 1.00 37.87 64 CYS B CA 1
ATOM 1762 C C . CYS B 1 64 ? -32.744 36.614 -59.435 1.00 39.82 64 CYS B C 1
ATOM 1763 O O . CYS B 1 64 ? -31.522 36.763 -59.385 1.00 39.27 64 CYS B O 1
ATOM 1766 N N . CYS B 1 65 ? -33.524 36.974 -58.425 1.00 34.08 65 CYS B N 1
ATOM 1767 C CA . CYS B 1 65 ? -32.903 37.594 -57.264 1.00 37.97 65 CYS B CA 1
ATOM 1768 C C . CYS B 1 65 ? -32.071 36.560 -56.546 1.00 38.98 65 CYS B C 1
ATOM 1769 O O . CYS B 1 65 ? -30.965 36.834 -56.113 1.00 42.02 65 CYS B O 1
ATOM 1772 N N . ILE B 1 66 ? -32.601 35.352 -56.434 1.00 41.72 66 ILE B N 1
ATOM 1773 C CA . ILE B 1 66 ? -31.945 34.355 -55.612 1.00 37.55 66 ILE B CA 1
ATOM 1774 C C . ILE B 1 66 ? -30.748 33.770 -56.345 1.00 39.77 66 ILE B C 1
ATOM 1775 O O . ILE B 1 66 ? -29.801 33.305 -55.721 1.00 39.13 66 ILE B O 1
ATOM 1780 N N . GLN B 1 67 ? -30.806 33.797 -57.674 1.00 41.18 67 GLN B N 1
ATOM 1781 C CA . GLN B 1 67 ? -29.686 33.377 -58.505 1.00 40.58 67 GLN B CA 1
ATOM 1782 C C . GLN B 1 67 ? -28.526 34.319 -58.262 1.00 47.74 67 GLN B C 1
ATOM 1783 O O . GLN B 1 67 ? -27.431 33.884 -57.904 1.00 47.29 67 GLN B O 1
ATOM 1789 N N . ALA B 1 68 ? -28.785 35.613 -58.453 1.00 45.43 68 ALA B N 1
ATOM 1790 C CA . ALA B 1 68 ? -27.833 36.660 -58.104 1.00 42.48 68 ALA B CA 1
ATOM 1791 C C . ALA B 1 68 ? -27.249 36.423 -56.709 1.00 45.21 68 ALA B C 1
ATOM 1792 O O . ALA B 1 68 ? -26.042 36.495 -56.519 1.00 51.25 68 ALA B O 1
ATOM 1794 N N . LEU B 1 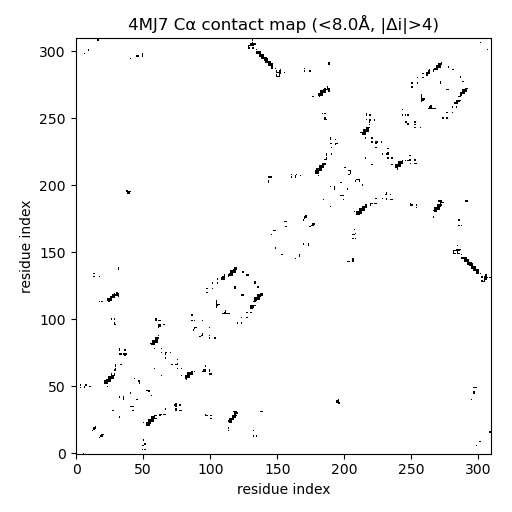69 ? -28.091 36.147 -55.727 1.00 40.61 69 LEU B N 1
ATOM 1795 C CA . LEU B 1 69 ? -27.560 35.814 -54.419 1.00 44.24 69 LEU B CA 1
ATOM 1796 C C . LEU B 1 69 ? -26.596 34.651 -54.558 1.00 51.94 69 LEU B C 1
ATOM 1797 O O . LEU B 1 69 ? -25.500 34.683 -53.992 1.00 49.55 69 LEU B O 1
ATOM 1802 N N . TYR B 1 70 ? -27.013 33.626 -55.310 1.00 47.73 70 TYR B N 1
ATOM 1803 C CA . TYR B 1 70 ? -26.203 32.421 -55.473 1.00 48.49 70 TYR B CA 1
ATOM 1804 C C . TYR B 1 70 ? -24.776 32.804 -55.862 1.00 46.95 70 TYR B C 1
ATOM 1805 O O . TYR B 1 70 ? -23.816 32.243 -55.345 1.00 50.14 70 TYR B O 1
ATOM 1814 N N . GLU B 1 71 ? -24.653 33.766 -56.767 1.00 44.50 71 GLU B N 1
ATOM 1815 C CA . GLU B 1 71 ? -23.367 34.129 -57.332 1.00 49.98 71 GLU B CA 1
ATOM 1816 C C . GLU B 1 71 ? -22.466 34.807 -56.313 1.00 55.32 71 GLU B C 1
ATOM 1817 O O . GLU B 1 71 ? -21.256 34.895 -56.519 1.00 57.78 71 GLU B O 1
ATOM 1823 N N . THR B 1 72 ? -23.047 35.303 -55.226 1.00 50.04 72 THR B N 1
ATOM 1824 C CA . THR B 1 72 ? -22.239 35.973 -54.224 1.00 55.25 72 THR B CA 1
ATOM 1825 C C . THR B 1 72 ? -21.573 34.904 -53.401 1.00 53.23 72 THR B C 1
ATOM 1826 O O . THR B 1 72 ? -20.672 35.177 -52.615 1.00 61.94 72 THR B O 1
ATOM 1830 N N . ARG B 1 73 ? -22.029 33.678 -53.586 1.00 52.26 73 ARG B N 1
ATOM 1831 C CA . ARG B 1 73 ? -21.656 32.585 -52.694 1.00 57.90 73 ARG B CA 1
ATOM 1832 C C . ARG B 1 73 ? -21.695 33.032 -51.236 1.00 52.68 73 ARG B C 1
ATOM 1833 O O . ARG B 1 73 ? -21.114 32.372 -50.387 1.00 59.16 73 ARG B O 1
ATOM 1841 N N . ASN B 1 74 ? -22.360 34.146 -50.937 1.00 49.41 74 ASN B N 1
ATOM 1842 C CA . ASN B 1 74 ? -22.557 34.521 -49.538 1.00 54.35 74 ASN B CA 1
ATOM 1843 C C . ASN B 1 74 ? -23.409 33.481 -48.843 1.00 55.88 74 ASN B C 1
ATOM 1844 O O . ASN B 1 74 ? -24.614 33.678 -48.660 1.00 59.26 74 ASN B O 1
ATOM 1849 N N . ASP B 1 75 ? -22.791 32.382 -48.442 1.00 54.39 75 ASP B N 1
ATOM 1850 C CA . ASP B 1 75 ? -23.556 31.238 -47.957 1.00 61.35 75 ASP B CA 1
ATOM 1851 C C . ASP B 1 75 ? -24.631 31.579 -46.915 1.00 54.98 75 ASP B C 1
ATOM 1852 O O . ASP B 1 75 ? -25.576 30.825 -46.739 1.00 60.83 75 ASP B O 1
ATOM 1857 N N . GLY B 1 76 ? -24.512 32.722 -46.252 1.00 52.02 76 GLY B N 1
ATOM 1858 C CA . GLY B 1 76 ? -25.447 33.061 -45.187 1.00 56.03 76 GLY B CA 1
ATOM 1859 C C . GLY B 1 76 ? -26.721 33.728 -45.677 1.00 53.63 76 GLY B C 1
ATOM 1860 O O . GLY B 1 76 ? -27.822 33.498 -45.163 1.00 47.64 76 GLY B O 1
ATOM 1861 N N . ALA B 1 77 ? -26.565 34.581 -46.676 1.00 49.64 77 ALA B N 1
ATOM 1862 C CA . ALA B 1 77 ? -27.712 35.186 -47.316 1.00 51.74 77 ALA B CA 1
ATOM 1863 C C . ALA B 1 77 ? -28.541 34.086 -48.013 1.00 55.12 77 ALA B C 1
ATOM 1864 O O . ALA B 1 77 ? -29.738 33.927 -47.749 1.00 50.72 77 ALA B O 1
ATOM 1866 N N . ILE B 1 78 ? -27.878 33.320 -48.880 1.00 49.35 78 ILE B N 1
ATOM 1867 C CA . ILE B 1 78 ? -28.481 32.193 -49.589 1.00 46.03 78 ILE B CA 1
ATOM 1868 C C . ILE B 1 78 ? -29.457 31.324 -48.763 1.00 49.19 78 ILE B C 1
ATOM 1869 O O . ILE B 1 78 ? -30.636 31.205 -49.113 1.00 42.26 78 ILE B O 1
ATOM 1874 N N . ASN B 1 79 ? -28.981 30.733 -47.670 1.00 50.65 79 ASN B N 1
ATOM 1875 C CA . ASN B 1 79 ? -29.846 29.908 -46.825 1.00 49.26 79 ASN B CA 1
ATOM 1876 C C . ASN B 1 79 ? -31.100 30.653 -46.391 1.00 47.68 79 ASN B C 1
ATOM 1877 O O . ASN B 1 79 ? -32.159 30.058 -46.159 1.00 45.79 79 ASN B O 1
ATOM 1882 N N . LEU B 1 80 ? -30.980 31.964 -46.249 1.00 46.03 80 LEU B N 1
ATOM 1883 C CA . LEU B 1 80 ? -32.111 32.726 -45.769 1.00 45.81 80 LEU B CA 1
ATOM 1884 C C . LEU B 1 80 ? -33.147 32.794 -46.877 1.00 44.11 80 LEU B C 1
ATOM 1885 O O . LEU B 1 80 ? -34.293 32.386 -46.703 1.00 44.11 80 LEU B O 1
ATOM 1890 N N . ALA B 1 81 ? -32.722 33.298 -48.023 1.00 41.75 81 ALA B N 1
ATOM 1891 C CA . ALA B 1 81 ? -33.560 33.339 -49.201 1.00 39.47 81 ALA B CA 1
ATOM 1892 C C . ALA B 1 81 ? -34.354 32.045 -49.380 1.00 39.40 81 ALA B C 1
ATOM 1893 O O . ALA B 1 81 ? -35.510 32.067 -49.801 1.00 40.12 81 ALA B O 1
ATOM 1895 N N . LYS B 1 82 ? -33.738 30.919 -49.047 1.00 40.80 82 LYS B N 1
ATOM 1896 C CA . LYS B 1 82 ? -34.350 29.618 -49.308 1.00 42.62 82 LYS B CA 1
ATOM 1897 C C . LYS B 1 82 ? -35.545 29.313 -48.422 1.00 44.18 82 LYS B C 1
ATOM 1898 O O . LYS B 1 82 ? -36.364 28.464 -48.745 1.00 53.34 82 LYS B O 1
ATOM 1904 N N . GLN B 1 83 ? -35.654 30.008 -47.306 1.00 44.47 83 GLN B N 1
ATOM 1905 C CA . GLN B 1 83 ? -36.772 29.781 -46.417 1.00 44.85 83 GLN B CA 1
ATOM 1906 C C . GLN B 1 83 ? -37.984 30.447 -47.029 1.00 44.78 83 GLN B C 1
ATOM 1907 O O . GLN B 1 83 ? -39.125 30.043 -46.784 1.00 44.65 83 GLN B O 1
ATOM 1913 N N . PHE B 1 84 ? -37.727 31.457 -47.856 1.00 40.28 84 PHE B N 1
ATOM 1914 C CA . PHE B 1 84 ? -38.802 32.151 -48.549 1.00 38.90 84 PHE B CA 1
ATOM 1915 C C . PHE B 1 84 ? -39.400 31.312 -49.675 1.00 38.22 84 PHE B C 1
ATOM 1916 O O . PHE B 1 84 ? -38.788 30.357 -50.165 1.00 38.84 84 PHE B O 1
ATOM 1924 N N . GLU B 1 85 ? -40.608 31.678 -50.080 1.00 35.89 85 GLU B N 1
ATOM 1925 C CA . GLU B 1 85 ? -41.263 30.999 -51.169 1.00 36.83 85 GLU B CA 1
ATOM 1926 C C . GLU B 1 85 ? -40.749 31.577 -52.486 1.00 38.46 85 GLU B C 1
ATOM 1927 O O . GLU B 1 85 ? -40.623 32.797 -52.642 1.00 37.45 85 GLU B O 1
ATOM 1933 N N . ARG B 1 86 ? -40.427 30.701 -53.427 1.00 32.88 86 ARG B N 1
ATOM 1934 C CA . ARG B 1 86 ? -39.872 31.143 -54.695 1.00 36.79 86 ARG B CA 1
ATOM 1935 C C . ARG B 1 86 ? -40.968 31.663 -55.605 1.00 34.96 86 ARG B C 1
ATOM 1936 O O . ARG B 1 86 ? -41.998 31.014 -55.747 1.00 36.82 86 ARG B O 1
ATOM 1944 N N . ARG B 1 87 ? -40.776 32.836 -56.200 1.00 32.82 87 ARG B N 1
ATOM 1945 C CA . ARG B 1 87 ? -41.644 33.195 -57.311 1.00 38.62 87 ARG B CA 1
ATOM 1946 C C . ARG B 1 87 ? -40.981 32.801 -58.605 1.00 36.73 87 ARG B C 1
ATOM 1947 O O . ARG B 1 87 ? -39.974 33.363 -58.994 1.00 34.74 87 ARG B O 1
ATOM 1955 N N . ARG B 1 88 ? -41.548 31.791 -59.240 1.00 41.92 88 ARG B N 1
ATOM 1956 C CA . ARG B 1 88 ? -41.040 31.287 -60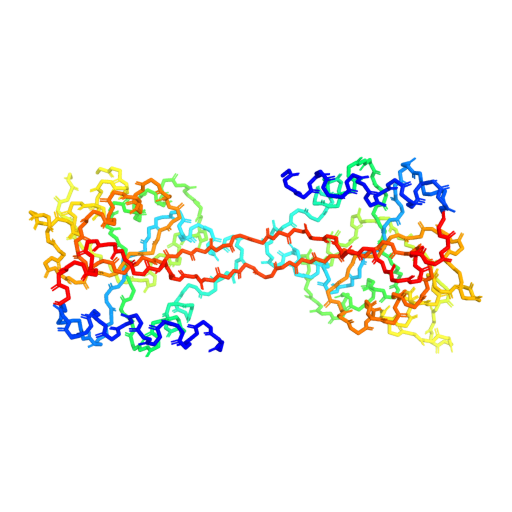.496 1.00 44.75 88 ARG B CA 1
ATOM 1957 C C . ARG B 1 88 ? -41.301 32.265 -61.646 1.00 51.11 88 ARG B C 1
ATOM 1958 O O . ARG B 1 88 ? -42.335 32.196 -62.306 1.00 54.65 88 ARG B O 1
ATOM 1966 N N . CYS B 1 89 ? -40.369 33.188 -61.865 1.00 44.79 89 CYS B N 1
ATOM 1967 C CA . CYS B 1 89 ? -40.432 34.070 -63.017 1.00 48.48 89 CYS B CA 1
ATOM 1968 C C . CYS B 1 89 ? -39.987 33.278 -64.234 1.00 55.89 89 CYS B C 1
ATOM 1969 O O . CYS B 1 89 ? -39.190 32.346 -64.121 1.00 55.46 89 CYS B O 1
ATOM 1972 N N . ASN B 1 90 ? -40.493 33.632 -65.405 1.00 58.88 90 ASN B N 1
ATOM 1973 C CA . ASN B 1 90 ? -40.104 32.890 -66.598 1.00 64.74 90 ASN B CA 1
ATOM 1974 C C . ASN B 1 90 ? -38.936 33.558 -67.303 1.00 66.17 90 ASN B C 1
ATOM 1975 O O . ASN B 1 90 ? -39.093 34.085 -68.405 1.00 71.76 90 ASN B O 1
ATOM 1980 N N . HIS B 1 91 ? -37.766 33.535 -66.670 1.00 58.06 91 HIS B N 1
ATOM 1981 C CA . HIS B 1 91 ? -36.644 34.310 -67.173 1.00 57.34 91 HIS B CA 1
ATOM 1982 C C . HIS B 1 91 ? -35.432 33.476 -67.566 1.00 68.78 91 HIS B C 1
ATOM 1983 O O . HIS B 1 91 ? -34.817 32.826 -66.721 1.00 61.17 91 HIS B O 1
ATOM 1990 N N . SER B 1 92 ? -35.112 33.517 -68.863 1.00 78.97 92 SER B N 1
ATOM 1991 C CA . SER B 1 92 ? -33.881 32.958 -69.446 1.00 72.95 92 SER B CA 1
ATOM 1992 C C . SER B 1 92 ? -33.619 31.506 -69.042 1.00 71.95 92 SER B C 1
ATOM 1993 O O . SER B 1 92 ? -34.053 30.571 -69.718 1.00 66.74 92 SER B O 1
ATOM 1996 N N . LYS B 1 97 ? -32.210 37.746 -66.049 1.00 48.21 97 LYS B N 1
ATOM 1997 C CA . LYS B 1 97 ? -31.962 39.195 -66.060 1.00 50.15 97 LYS B CA 1
ATOM 1998 C C . LYS B 1 97 ? -31.525 39.736 -64.707 1.00 47.82 97 LYS B C 1
ATOM 1999 O O . LYS B 1 97 ? -31.409 38.983 -63.728 1.00 42.96 97 LYS B O 1
ATOM 2005 N N . SER B 1 98 ? -31.247 41.036 -64.650 1.00 43.97 98 SER B N 1
ATOM 2006 C CA . SER B 1 98 ? -30.805 41.603 -63.386 1.00 43.00 98 SER B CA 1
ATOM 2007 C C . SER B 1 98 ? -31.974 41.528 -62.417 1.00 39.08 98 SER B C 1
ATOM 2008 O O . SER B 1 98 ? -33.131 41.571 -62.836 1.00 38.91 98 SER B O 1
ATOM 2011 N N . PRO B 1 99 ? -31.673 41.393 -61.124 1.00 35.92 99 PRO B N 1
ATOM 2012 C CA . PRO B 1 99 ? -32.691 41.414 -60.071 1.00 33.31 99 PRO B CA 1
ATOM 2013 C C . PRO B 1 99 ? -33.668 42.562 -60.280 1.00 35.75 99 PRO B C 1
ATOM 2014 O O . PRO B 1 99 ? -34.896 42.362 -60.273 1.00 36.06 99 PRO B O 1
ATOM 2018 N N . ALA B 1 100 ? -33.118 43.754 -60.490 1.00 35.85 100 ALA B N 1
ATOM 2019 C CA . ALA B 1 100 ? -33.931 44.948 -60.682 1.00 35.87 100 ALA B CA 1
ATOM 2020 C C . ALA B 1 100 ? -34.960 44.777 -61.777 1.00 36.63 100 ALA B C 1
ATOM 2021 O O . ALA B 1 100 ? -36.148 44.960 -61.555 1.00 43.74 100 ALA B O 1
ATOM 2023 N N . GLU B 1 101 ? -34.519 44.419 -62.967 1.00 39.03 101 GLU B N 1
ATOM 2024 C CA . GLU B 1 101 ? -35.460 44.322 -64.072 1.00 44.19 101 GLU B CA 1
ATOM 2025 C C . GLU B 1 101 ? -36.447 43.190 -63.868 1.00 39.02 101 GLU B C 1
ATOM 2026 O O . GLU B 1 101 ? -37.571 43.225 -64.392 1.00 38.11 101 GLU B O 1
ATOM 2032 N N . CYS B 1 102 ? -36.017 42.176 -63.123 1.00 33.22 102 CYS B N 1
ATOM 2033 C CA . CYS B 1 102 ? -36.843 41.010 -62.906 1.00 34.11 102 CYS B CA 1
ATOM 2034 C C . CYS B 1 102 ? -38.075 41.435 -62.127 1.00 35.80 102 CYS B C 1
ATOM 2035 O O . CYS B 1 102 ? -39.221 41.263 -62.562 1.00 32.53 102 CYS B O 1
ATOM 2038 N N . ILE B 1 103 ? -37.815 42.030 -60.972 1.00 36.37 103 ILE B N 1
ATOM 2039 C CA . ILE B 1 103 ? -38.873 42.533 -60.136 1.00 33.57 103 ILE B CA 1
ATOM 2040 C C . ILE B 1 103 ? -39.752 43.529 -60.895 1.00 33.34 103 ILE B C 1
ATOM 2041 O O . ILE B 1 103 ? -40.979 43.423 -60.897 1.00 32.45 103 ILE B O 1
ATOM 2046 N N . GLU B 1 104 ? -39.130 44.482 -61.564 1.00 31.42 104 GLU B N 1
ATOM 2047 C CA . GLU B 1 104 ? -39.907 45.422 -62.353 1.00 36.84 104 GLU B CA 1
ATOM 2048 C C . GLU B 1 104 ? -40.865 44.753 -63.344 1.00 33.60 104 GLU B C 1
ATOM 2049 O O . GLU B 1 104 ? -42.007 45.185 -63.481 1.00 34.79 104 GLU B O 1
ATOM 2055 N N . SER B 1 105 ? -40.431 43.692 -64.018 1.00 32.53 105 SER B N 1
ATOM 2056 C CA . SER B 1 105 ? -41.271 43.123 -65.079 1.00 38.42 105 SER B CA 1
ATOM 2057 C C . SER B 1 105 ? -42.357 42.226 -64.499 1.00 40.07 105 SER B C 1
ATOM 2058 O O . SER B 1 105 ? -43.390 41.980 -65.137 1.00 35.78 105 SER B O 1
ATOM 2061 N N . VAL B 1 106 ? -42.093 41.736 -63.288 1.00 37.28 106 VAL B N 1
ATOM 2062 C CA . VAL B 1 106 ? -43.045 40.943 -62.526 1.00 35.21 106 VAL B CA 1
ATOM 2063 C C . VAL B 1 106 ? -44.094 41.814 -61.819 1.00 35.73 106 VAL B C 1
ATOM 2064 O O . VAL B 1 106 ? -45.261 41.442 -61.731 1.00 37.52 106 VAL B O 1
ATOM 2068 N N . VAL B 1 107 ? -43.679 42.973 -61.320 1.00 33.06 107 VAL B N 1
ATOM 2069 C CA . VAL B 1 107 ? -44.600 43.876 -60.644 1.00 32.83 107 VAL B CA 1
ATOM 2070 C C . VAL B 1 107 ? -45.353 44.788 -61.620 1.00 36.72 107 VAL B C 1
ATOM 2071 O O . VAL B 1 107 ? -46.537 45.073 -61.440 1.00 36.64 107 VAL B O 1
ATOM 2075 N N . ASN B 1 108 ? -44.658 45.251 -62.655 1.00 37.91 108 ASN B N 1
ATOM 2076 C CA . ASN B 1 108 ? -45.231 46.226 -63.575 1.00 34.93 108 ASN B CA 1
ATOM 2077 C C . ASN B 1 108 ? -45.787 45.583 -64.838 1.00 39.68 108 ASN B C 1
ATOM 2078 O O . ASN B 1 108 ? -45.067 45.367 -65.806 1.00 40.52 108 ASN B O 1
ATOM 2083 N N . ILE B 1 109 ? -47.077 45.280 -64.827 1.00 40.97 109 ILE B N 1
ATOM 2084 C CA . ILE B 1 109 ? -47.730 44.779 -66.025 1.00 41.36 109 ILE B CA 1
ATOM 2085 C C . ILE B 1 109 ? -48.599 45.881 -66.644 1.00 43.91 109 ILE B C 1
ATOM 2086 O O . ILE B 1 109 ? -49.748 46.107 -66.236 1.00 42.78 109 ILE B O 1
ATOM 2091 N N . SER B 1 110 ? -48.035 46.572 -67.628 1.00 46.36 110 SER B N 1
ATOM 2092 C CA . SER B 1 110 ? -48.746 47.632 -68.347 1.00 47.17 110 SER B CA 1
ATOM 2093 C C . SER B 1 110 ? -49.105 48.748 -67.385 1.00 46.99 110 SER B C 1
ATOM 2094 O O . SER B 1 110 ? -50.218 49.276 -67.407 1.00 46.53 110 SER B O 1
ATOM 2097 N N . GLY B 1 111 ? -48.145 49.092 -66.536 1.00 43.37 111 GLY B N 1
ATOM 2098 C CA . GLY B 1 111 ? -48.273 50.227 -65.651 1.00 43.14 111 GLY B CA 1
ATOM 2099 C C . GLY B 1 111 ? -49.221 49.944 -64.510 1.00 43.57 111 GLY B C 1
ATOM 2100 O O . GLY B 1 111 ? -49.603 50.859 -63.788 1.00 46.13 111 GLY B O 1
ATOM 2101 N N . ALA B 1 112 ? -49.605 48.679 -64.354 1.00 43.81 112 ALA B N 1
ATOM 2102 C CA . ALA B 1 112 ? -50.462 48.261 -63.240 1.00 45.30 112 ALA B CA 1
ATOM 2103 C C . ALA B 1 112 ? -49.789 47.189 -62.395 1.00 40.98 112 ALA B C 1
ATOM 2104 O O . ALA B 1 112 ? -49.068 46.331 -62.920 1.00 40.40 112 ALA B O 1
ATOM 2106 N N . ASN B 1 113 ? -50.031 47.238 -61.088 1.00 40.16 113 ASN B N 1
ATOM 2107 C CA . ASN B 1 113 ? -49.585 46.178 -60.195 1.00 35.74 113 ASN B CA 1
ATOM 2108 C C . ASN B 1 113 ? -50.663 45.127 -60.171 1.00 33.02 113 ASN B C 1
ATOM 2109 O O . ASN B 1 113 ? -51.405 45.003 -59.202 1.00 29.79 113 ASN B O 1
ATOM 2114 N N . LYS B 1 114 ? -50.743 44.380 -61.265 1.00 35.45 114 LYS B N 1
ATOM 2115 C CA . LYS B 1 114 ? -51.818 43.436 -61.485 1.00 33.70 114 LYS B CA 1
ATOM 2116 C C . LYS B 1 114 ? -51.912 42.406 -60.381 1.00 38.00 114 LYS B C 1
ATOM 2117 O O . LYS B 1 114 ? -53.011 42.019 -59.978 1.00 44.66 114 LYS B O 1
ATOM 2123 N N . HIS B 1 115 ? -50.765 41.961 -59.887 1.00 33.38 115 HIS B N 1
ATOM 2124 C CA . HIS B 1 115 ? -50.734 40.899 -58.895 1.00 34.41 115 HIS B CA 1
ATOM 2125 C C . HIS B 1 115 ? -50.629 41.385 -57.450 1.00 32.82 115 HIS B C 1
ATOM 2126 O O . HIS B 1 115 ? -50.496 40.580 -56.536 1.00 30.20 115 HIS B O 1
ATOM 2133 N N . ARG B 1 116 ? -50.687 42.701 -57.264 1.00 31.41 116 ARG B N 1
ATOM 2134 C CA . ARG B 1 116 ? -50.698 43.310 -55.941 1.00 34.14 116 ARG B CA 1
ATOM 2135 C C . ARG B 1 116 ? -49.541 42.873 -55.077 1.00 30.13 116 ARG B C 1
ATOM 2136 O O . ARG B 1 116 ? -49.740 42.390 -53.967 1.00 33.33 116 ARG B O 1
ATOM 2144 N N . TYR B 1 117 ? -48.334 43.043 -55.590 1.00 27.26 117 TYR B N 1
ATOM 2145 C CA . TYR B 1 117 ? -47.130 42.768 -54.820 1.00 31.46 117 TYR B CA 1
ATOM 2146 C C . TYR B 1 117 ? -46.795 43.951 -53.944 1.00 28.35 117 TYR B C 1
ATOM 2147 O O . TYR B 1 117 ? -47.129 45.073 -54.274 1.00 29.36 117 TYR B O 1
ATOM 2156 N N . VAL B 1 118 ? -46.126 43.709 -52.830 1.00 26.88 118 VAL B N 1
ATOM 2157 C CA . VAL B 1 118 ? -45.355 44.779 -52.229 1.00 27.16 118 VAL B CA 1
ATOM 2158 C C . VAL B 1 118 ? -43.913 44.437 -52.481 1.00 27.98 118 VAL B C 1
ATOM 2159 O O . VAL B 1 118 ? -43.560 43.261 -52.595 1.00 28.71 118 VAL B O 1
ATOM 2163 N N . VAL B 1 119 ? -43.083 45.459 -52.607 1.00 27.01 119 VAL B N 1
ATOM 2164 C CA . VAL B 1 119 ? -41.694 45.233 -52.887 1.00 25.04 119 VAL B CA 1
ATOM 2165 C C . VAL B 1 119 ? -40.810 45.783 -51.806 1.00 26.03 119 VAL B C 1
ATOM 2166 O O . VAL B 1 119 ? -40.891 46.953 -51.457 1.00 27.32 119 VAL B O 1
ATOM 2170 N N . ALA B 1 120 ? -39.947 44.924 -51.289 1.00 29.47 120 ALA B N 1
ATOM 2171 C CA . ALA B 1 120 ? -38.960 45.332 -50.310 1.00 30.39 120 ALA B CA 1
ATOM 2172 C C . ALA B 1 120 ? -37.616 45.271 -51.004 1.00 32.21 120 ALA B C 1
ATOM 2173 O O . ALA B 1 120 ? -37.151 44.191 -51.352 1.00 29.78 120 ALA B O 1
ATOM 2175 N N . SER B 1 121 ? -37.008 46.434 -51.222 1.00 32.62 121 SER B N 1
ATOM 2176 C CA . SER B 1 121 ? -35.739 46.505 -51.920 1.00 33.53 121 SER B CA 1
ATOM 2177 C C . SER B 1 121 ? -34.854 47.567 -51.318 1.00 39.41 121 SER B C 1
ATOM 2178 O O . SER B 1 121 ? -35.353 48.544 -50.786 1.00 41.57 121 SER B O 1
ATOM 2181 N N . GLN B 1 122 ? -33.539 47.377 -51.416 1.00 41.12 122 GLN B N 1
ATOM 2182 C CA . GLN B 1 122 ? -32.570 48.399 -51.021 1.00 38.96 122 GLN B CA 1
ATOM 2183 C C . GLN B 1 122 ? -32.090 49.187 -52.225 1.00 41.95 122 GLN B C 1
ATOM 2184 O O . GLN B 1 122 ? -31.183 50.013 -52.122 1.00 46.74 122 GLN B O 1
ATOM 2190 N N . ASP B 1 123 ? -32.700 48.928 -53.370 1.00 36.93 123 ASP B N 1
ATOM 2191 C CA . ASP B 1 123 ? -32.268 49.543 -54.603 1.00 40.09 123 ASP B CA 1
ATOM 2192 C C . ASP B 1 123 ? -33.116 50.782 -54.872 1.00 45.02 123 ASP B C 1
ATOM 2193 O O . ASP B 1 123 ? -34.196 50.707 -55.470 1.00 37.37 123 ASP B O 1
ATOM 2198 N N . ILE B 1 124 ? -32.614 51.928 -54.419 1.00 47.75 124 ILE B N 1
ATOM 2199 C CA . ILE B 1 124 ? -33.394 53.153 -54.481 1.00 47.84 124 ILE B CA 1
ATOM 2200 C C . ILE B 1 124 ? -33.719 53.508 -55.939 1.00 47.07 124 ILE B C 1
ATOM 2201 O O . ILE B 1 124 ? -34.666 54.246 -56.223 1.00 49.71 124 ILE B O 1
ATOM 2206 N N . ASP B 1 125 ? -32.951 52.940 -56.859 1.00 45.37 125 ASP B N 1
ATOM 2207 C CA . ASP B 1 125 ? -33.210 53.088 -58.288 1.00 48.91 125 ASP B CA 1
ATOM 2208 C C . ASP B 1 125 ? -34.414 52.281 -58.742 1.00 46.93 125 ASP B C 1
ATOM 2209 O O . ASP B 1 125 ? -35.155 52.702 -59.633 1.00 46.37 125 ASP B O 1
ATOM 2214 N N . LEU B 1 126 ? -34.574 51.091 -58.168 1.00 43.44 126 LEU B N 1
ATOM 2215 C CA . LEU B 1 126 ? -35.691 50.227 -58.523 1.00 43.30 126 LEU B CA 1
ATOM 2216 C C . LEU B 1 126 ? -36.971 50.787 -57.901 1.00 42.69 126 LEU B C 1
ATOM 2217 O O . LEU B 1 126 ? -38.041 50.775 -58.521 1.00 41.64 126 LEU B O 1
ATOM 2222 N N . ARG B 1 127 ? -36.849 51.303 -56.684 1.00 38.21 127 ARG B N 1
ATOM 2223 C CA . ARG B 1 127 ? -37.986 51.916 -56.014 1.00 39.37 127 ARG B CA 1
ATOM 2224 C C . ARG B 1 127 ? -38.501 53.112 -56.795 1.00 44.81 127 ARG B C 1
ATOM 2225 O O . ARG B 1 127 ? -39.701 53.214 -57.041 1.00 44.72 127 ARG B O 1
ATOM 2233 N N . ARG B 1 128 ? -37.604 54.013 -57.191 1.00 45.00 128 ARG B N 1
ATOM 2234 C CA . ARG B 1 128 ? -38.031 55.200 -57.919 1.00 39.57 128 ARG B CA 1
ATOM 2235 C C . ARG B 1 128 ? -38.872 54.811 -59.105 1.00 42.67 128 ARG B C 1
ATOM 2236 O O . ARG B 1 128 ? -39.880 55.447 -59.393 1.00 44.39 128 ARG B O 1
ATOM 2244 N N . LYS B 1 129 ? -38.481 53.765 -59.819 1.00 44.09 129 LYS B N 1
ATOM 2245 C CA . LYS B 1 129 ? -39.208 53.513 -61.051 1.00 47.47 129 LYS B CA 1
ATOM 2246 C C . LYS B 1 129 ? -40.449 52.669 -60.813 1.00 47.60 129 LYS B C 1
ATOM 2247 O O . LYS B 1 129 ? -41.254 52.475 -61.720 1.00 51.11 129 LYS B O 1
ATOM 2253 N N . LEU B 1 130 ? -40.617 52.209 -59.577 1.00 45.39 130 LEU B N 1
ATOM 2254 C CA . LEU B 1 130 ? -41.817 51.473 -59.200 1.00 43.27 130 LEU B CA 1
ATOM 2255 C C . LEU B 1 130 ? -42.896 52.417 -58.677 1.00 42.39 130 LEU B C 1
ATOM 2256 O O . LEU B 1 130 ? -44.078 52.140 -58.830 1.00 42.79 130 LEU B O 1
ATOM 2261 N N . ARG B 1 131 ? -42.490 53.530 -58.066 1.00 45.45 131 ARG B N 1
ATOM 2262 C CA . ARG B 1 131 ? -43.438 54.549 -57.590 1.00 42.43 131 ARG B CA 1
ATOM 2263 C C . ARG B 1 131 ? -44.318 55.009 -58.721 1.00 43.00 131 ARG B C 1
ATOM 2264 O O . ARG B 1 131 ? -45.439 55.442 -58.512 1.00 49.14 131 ARG B O 1
ATOM 2272 N N . THR B 1 132 ? -43.770 54.966 -59.921 1.00 44.44 132 THR B N 1
ATOM 2273 C CA . THR B 1 132 ? -44.516 55.307 -61.113 1.00 48.56 132 THR B CA 1
ATOM 2274 C C . THR B 1 132 ? -45.802 54.500 -61.187 1.00 48.31 132 THR B C 1
ATOM 2275 O O . THR B 1 132 ? -46.871 55.045 -61.442 1.00 50.50 132 THR B O 1
ATOM 2279 N N . VAL B 1 133 ? -45.689 53.200 -60.946 1.00 43.93 133 VAL B N 1
ATOM 2280 C CA . VAL B 1 133 ? -46.831 52.308 -60.981 1.00 41.78 133 VAL B CA 1
ATOM 2281 C C . VAL B 1 133 ? -47.736 52.499 -59.764 1.00 41.71 133 VAL B C 1
ATOM 2282 O O . VAL B 1 133 ? -47.294 52.389 -58.625 1.00 40.78 133 VAL B O 1
ATOM 2286 N N . PRO B 1 134 ? -49.023 52.760 -60.007 1.00 45.57 134 PRO B N 1
ATOM 2287 C CA . PRO B 1 134 ? -49.956 53.046 -58.912 1.00 43.39 134 PRO B CA 1
ATOM 2288 C C . PRO B 1 134 ? -50.192 51.803 -58.058 1.00 42.24 134 PRO B C 1
ATOM 2289 O O . PRO B 1 134 ? -50.386 50.717 -58.617 1.00 39.56 134 PRO B O 1
ATOM 2293 N N . GLY B 1 135 ? -50.188 51.952 -56.735 1.00 33.48 135 GLY B N 1
ATOM 2294 C CA . GLY B 1 135 ? -50.536 50.836 -55.877 1.00 37.49 135 GLY B CA 1
ATOM 2295 C C . GLY B 1 135 ? -49.446 49.806 -55.623 1.00 32.54 135 GLY B C 1
ATOM 2296 O O . GLY B 1 135 ? -49.702 48.604 -55.639 1.00 27.32 135 GLY B O 1
ATOM 2297 N N . VAL B 1 136 ? -48.239 50.285 -55.346 1.00 32.02 136 VAL B N 1
ATOM 2298 C CA . VAL B 1 136 ? -47.117 49.409 -55.038 1.00 33.57 136 VAL B CA 1
ATOM 2299 C C . VAL B 1 136 ? -46.488 49.792 -53.715 1.00 30.11 136 VAL B C 1
ATOM 2300 O O . VAL B 1 136 ? -45.663 50.684 -53.652 1.00 31.22 136 VAL B O 1
ATOM 2304 N N . PRO B 1 137 ? -46.881 49.114 -52.642 1.00 34.53 137 PRO B N 1
ATOM 2305 C CA . PRO B 1 137 ? -46.235 49.443 -51.372 1.00 35.02 137 PRO B CA 1
ATOM 2306 C C . PRO B 1 137 ? -44.739 49.175 -51.501 1.00 37.00 137 PRO B C 1
ATOM 2307 O O . PRO B 1 137 ? -44.333 48.192 -52.131 1.00 30.40 137 PRO B O 1
ATOM 2311 N N . LEU B 1 138 ? -43.937 50.062 -50.920 1.00 36.40 138 LEU B N 1
ATOM 2312 C CA . LEU B 1 138 ? -42.490 49.957 -50.978 1.00 36.73 138 LEU B CA 1
ATOM 2313 C C . LEU B 1 138 ? -41.855 49.976 -49.581 1.00 36.10 138 LEU B C 1
ATOM 2314 O O . LEU B 1 138 ? -42.120 50.851 -48.758 1.00 38.24 138 LEU B O 1
ATOM 2319 N N . ILE B 1 139 ? -41.016 48.989 -49.327 1.00 31.04 139 ILE B N 1
ATOM 2320 C CA . ILE B 1 139 ? -40.401 48.827 -48.032 1.00 33.55 139 ILE B CA 1
ATOM 2321 C C . ILE B 1 139 ? -38.893 48.791 -48.184 1.00 35.78 139 ILE B C 1
ATOM 2322 O O . ILE B 1 139 ? -38.385 48.328 -49.193 1.00 37.58 139 ILE B O 1
ATOM 2327 N N . HIS B 1 140 ? -38.176 49.283 -47.181 1.00 44.20 140 HIS B N 1
ATOM 2328 C CA . HIS B 1 140 ? -36.726 49.183 -47.175 1.00 39.29 140 HIS B CA 1
ATOM 2329 C C . HIS B 1 140 ? -36.162 49.387 -45.778 1.00 40.59 140 HIS B C 1
ATOM 2330 O O . HIS B 1 140 ? -36.869 49.820 -44.867 1.00 42.72 140 HIS B O 1
ATOM 2337 N N . LEU B 1 141 ? -34.887 49.057 -45.618 1.00 43.61 141 LEU B N 1
ATOM 2338 C CA . LEU B 1 141 ? -34.219 49.142 -44.326 1.00 48.20 141 LEU B CA 1
ATOM 2339 C C . LEU B 1 141 ? -33.354 50.385 -44.259 1.00 47.69 141 LEU B C 1
ATOM 2340 O O . LEU B 1 141 ? -32.467 50.557 -45.094 1.00 43.84 141 LEU B O 1
ATOM 2345 N N . THR B 1 142 ? -33.607 51.244 -43.272 1.00 47.23 142 THR B N 1
ATOM 2346 C CA . THR B 1 142 ? -32.710 52.365 -42.998 1.00 49.36 142 THR B CA 1
ATOM 2347 C C . THR B 1 142 ? -31.518 51.852 -42.223 1.00 47.62 142 THR B C 1
ATOM 2348 O O . THR B 1 142 ? -31.675 51.191 -41.193 1.00 47.79 142 THR B O 1
ATOM 2352 N N . ARG B 1 143 ? -30.328 52.179 -42.707 1.00 50.93 143 ARG B N 1
ATOM 2353 C CA . ARG B 1 143 ? -29.097 51.679 -42.096 1.00 58.02 143 ARG B CA 1
ATOM 2354 C C . ARG B 1 143 ? -28.746 52.329 -40.750 1.00 49.32 143 ARG B C 1
ATOM 2355 O O . ARG B 1 143 ? -29.140 53.460 -40.459 1.00 50.74 143 ARG B O 1
ATOM 2363 N N . SER B 1 144 ? -28.000 51.593 -39.935 1.00 49.32 144 SER B N 1
ATOM 2364 C CA . SER B 1 144 ? -27.533 52.100 -38.654 1.00 48.72 144 SER B CA 1
ATOM 2365 C C . SER B 1 144 ? -26.564 53.253 -38.819 1.00 47.48 144 SER B C 1
ATOM 2366 O O . SER B 1 144 ? -25.670 53.217 -39.667 1.00 46.43 144 SER B O 1
ATOM 2369 N N . VAL B 1 145 ? -26.728 54.284 -38.002 1.00 47.17 145 VAL B N 1
ATOM 2370 C CA . VAL B 1 145 ? -25.750 55.359 -38.031 1.00 47.24 145 VAL B CA 1
ATOM 2371 C C . VAL B 1 145 ? -25.292 55.773 -36.648 1.00 41.42 145 VAL B C 1
ATOM 2372 O O . VAL B 1 145 ? -26.030 55.669 -35.663 1.00 42.53 145 VAL B O 1
ATOM 2376 N N . MET B 1 146 ? -24.056 56.245 -36.593 1.00 42.30 146 MET B N 1
ATOM 2377 C CA . MET B 1 146 ? -23.458 56.684 -35.348 1.00 41.34 146 MET B CA 1
ATOM 2378 C C . MET B 1 146 ? -23.686 58.176 -35.153 1.00 38.59 146 MET B C 1
ATOM 2379 O O . MET B 1 146 ? -23.404 58.985 -36.030 1.00 40.74 146 MET B O 1
ATOM 2384 N N . VAL B 1 147 ? -24.207 58.525 -33.991 1.00 41.17 147 VAL B N 1
ATOM 2385 C CA . VAL B 1 147 ? -24.633 59.884 -33.692 1.00 43.02 147 VAL B CA 1
ATOM 2386 C C . VAL B 1 147 ? -23.831 60.467 -32.518 1.00 44.46 147 VAL B C 1
ATOM 2387 O O . VAL B 1 147 ? -23.363 59.736 -31.633 1.00 41.46 147 VAL B O 1
ATOM 2391 N N . MET B 1 148 ? -23.675 61.781 -32.496 1.00 42.30 148 MET B N 1
ATOM 2392 C CA . MET B 1 148 ? -23.182 62.421 -31.293 1.00 44.72 148 MET B CA 1
ATOM 2393 C C . MET B 1 148 ? -24.328 63.253 -30.752 1.00 43.43 148 MET B C 1
ATOM 2394 O O . MET B 1 148 ? -24.984 63.966 -31.511 1.00 47.81 148 MET B O 1
ATOM 2399 N N . GLU B 1 149 ? -24.589 63.134 -29.456 1.00 38.16 149 GLU B N 1
ATOM 2400 C CA . GLU B 1 149 ? -25.632 63.921 -28.825 1.00 41.28 149 GLU B CA 1
ATOM 2401 C C . GLU B 1 149 ? -25.285 65.368 -29.004 1.00 46.39 149 GLU B C 1
ATOM 2402 O O . GLU B 1 149 ? -24.113 65.717 -29.059 1.00 47.72 149 GLU B O 1
ATOM 2408 N N . PRO B 1 150 ? -26.308 66.221 -29.089 1.00 49.72 150 PRO B N 1
ATOM 2409 C CA . PRO B 1 150 ? -26.087 67.665 -29.106 1.00 47.66 150 PRO B CA 1
ATOM 2410 C C . PRO B 1 150 ? -25.419 68.107 -27.805 1.00 48.00 150 PRO B C 1
ATOM 2411 O O . PRO B 1 150 ? -25.469 67.400 -26.802 1.00 44.74 150 PRO B O 1
ATOM 2415 N N . LEU B 1 151 ? -24.788 69.270 -27.833 1.00 48.13 151 LEU B N 1
ATOM 2416 C CA . LEU B 1 151 ? -24.014 69.731 -26.704 1.00 46.81 151 LEU B CA 1
ATOM 2417 C C . LEU B 1 151 ? -24.879 69.851 -25.448 1.00 49.57 151 LEU B C 1
ATOM 2418 O O . LEU B 1 151 ? -25.983 70.399 -25.490 1.00 53.13 151 LEU B O 1
ATOM 2423 N N . SER B 1 152 ? -24.386 69.336 -24.328 1.00 44.79 152 SER B N 1
ATOM 2424 C CA . SER B 1 152 ? -25.173 69.380 -23.100 1.00 49.68 152 SER B CA 1
ATOM 2425 C C . SER B 1 152 ? -25.294 70.814 -22.617 1.00 55.30 152 SER B C 1
ATOM 2426 O O . SER B 1 152 ? -24.501 71.677 -23.000 1.00 54.57 152 SER B O 1
ATOM 2429 N N . THR B 1 153 ? -26.278 71.071 -21.762 1.00 54.36 153 THR B N 1
ATOM 2430 C CA . THR B 1 153 ? -26.429 72.412 -21.228 1.00 54.75 153 THR B CA 1
ATOM 2431 C C . THR B 1 153 ? -25.284 72.730 -20.260 1.00 56.52 153 THR B C 1
ATOM 2432 O O . THR B 1 153 ? -24.848 73.878 -20.172 1.00 61.40 153 THR B O 1
ATOM 2436 N N . ALA B 1 154 ? -24.775 71.717 -19.561 1.00 52.50 154 ALA B N 1
ATOM 2437 C CA . ALA B 1 154 ? -23.637 71.927 -18.662 1.00 49.81 154 ALA B CA 1
ATOM 2438 C C . ALA B 1 154 ? -22.376 72.293 -19.437 1.00 54.97 154 ALA B C 1
ATOM 2439 O O . ALA B 1 154 ? -21.583 73.123 -18.984 1.00 60.67 154 ALA B O 1
ATOM 2441 N N . SER B 1 155 ? -22.187 71.657 -20.592 1.00 51.20 155 SER B N 1
ATOM 2442 C CA . SER B 1 155 ? -21.118 72.031 -21.512 1.00 53.37 155 SER B CA 1
ATOM 2443 C C . SER B 1 155 ? -21.315 73.489 -21.939 1.00 58.67 155 SER B C 1
ATOM 2444 O O . SER B 1 155 ? -20.374 74.283 -21.940 1.00 57.74 155 SER B O 1
ATOM 2447 N N . ALA B 1 156 ? -22.555 73.821 -22.294 1.00 58.86 156 ALA B N 1
ATOM 2448 C CA . ALA B 1 156 ? -22.947 75.173 -22.679 1.00 58.37 156 ALA B CA 1
ATOM 2449 C C . ALA B 1 156 ? -22.568 76.248 -21.653 1.00 63.03 156 ALA B C 1
ATOM 2450 O O . ALA B 1 156 ? -22.040 77.302 -22.015 1.00 61.62 156 ALA B O 1
ATOM 2452 N N . LYS B 1 157 ? -22.846 75.983 -20.378 1.00 63.72 157 LYS B N 1
ATOM 2453 C CA . LYS B 1 157 ? -22.643 76.978 -19.323 1.00 66.57 157 LYS B CA 1
ATOM 2454 C C . LYS B 1 157 ? -21.183 77.154 -18.907 1.00 68.50 157 LYS B C 1
ATOM 2455 O O . LYS B 1 157 ? -20.888 77.916 -17.985 1.00 70.83 157 LYS B O 1
ATOM 2461 N N . ALA B 1 158 ? -20.274 76.455 -19.580 1.00 65.53 158 ALA B N 1
ATOM 2462 C CA . ALA B 1 158 ? -18.847 76.642 -19.328 1.00 70.31 158 ALA B CA 1
ATOM 2463 C C . ALA B 1 158 ? -18.250 77.523 -20.416 1.00 69.71 158 ALA B C 1
ATOM 2464 O O . ALA B 1 158 ? -17.150 78.062 -20.261 1.00 72.05 158 ALA B O 1
ATOM 2466 N N . SER B 1 159 ? -18.991 77.642 -21.518 1.00 66.74 159 SER B N 1
ATOM 2467 C CA . SER B 1 159 ? -18.750 78.649 -22.559 1.00 76.24 159 SER B CA 1
ATOM 2468 C C . SER B 1 159 ? -17.280 78.948 -22.855 1.00 76.27 159 SER B C 1
ATOM 2469 O O . SER B 1 159 ? -16.974 79.811 -23.686 1.00 74.44 159 SER B O 1
#

CATH classification: 3.40.50.1010

GO terms:
  GO:0070181 small ribosomal subunit rRNA binding (F, IDA)
  GO:0005730 nucleolus (C, IDA)
  GO:0032040 small-subunit processome (C, IDA)
  GO:0070181 small ribosomal subunit rRNA binding (F, IMP)
  GO:0005730 nucleolus (C, HDA)
  GO:0005739 mitochondrion (C, HDA)
  GO:0000447 endonucleolytic cleavage in ITS1 to separate SSU-rRNA from 5.8S rRNA and LSU-rRNA from tricistronic rRNA transcript (SSU-rRNA, 5.8S rRNA, LSU-rRNA) (P, IMP)
  GO:0000472 endonucleolytic cleavage to generate mature 5'-end of SSU-rRNA from (SSU-rRNA, 5.8S rRNA, LSU-rRNA) (P, IMP)
  GO:0000480 endonucleolytic cleavage in 5'-ETS of tricistronic rRNA transcript (SSU-rRNA, 5.8S rRNA, LSU-rRNA) (P, IMP)
  GO:0032040 small-subunit processome (C, IPI)
  GO:0005654 nucleoplasm (C, TAS)
  GO:0000462 maturation of SSU-rRNA from tricistronic rRNA transcript (SSU-rRNA, 5.8S rRNA, LSU-rRNA) (P, IMP)

Radius of gyration: 23.75 Å; Cα contacts (8 Å, |Δi|>4): 523; chains: 2; bounding box: 53×49×66 Å

B-factor: mean 45.79, std 13.81, range [21.0, 108.12]

Secondary structure (DSSP, 8-state):
-HHHHHHHHHHHHHHHTT---SSEEEEE-HHHHHHHHHHT--HHHHHHHHTTS-EEEEEEHHHHHHHHHHT-HHHHHHHTTSEEE-----SSS---HHHHHHHHH-BTTB-TT-EEEE-S-HHHHHHHHTSTT--EEEEPPPEEEE----HHHHHH-/-HHHHHHHHHHHHHHHTT---SSEEEEE-HHHHHHHHHTT--HHHHHHHHHTS-EEEEEEHHHHHHHHHHT-HHHHHHHTTSEEE-------HHHHHHHHH-BTTB-TT-EEEE-S-HHHHHHHHTSSS--EEEEEPP-EEEPPPPHHHHTT-

Organism: Saccharomyces cerevisiae (strain ATCC 204508 / S288c) (NCBI:txid559292)

InterPro domains:
  IPR006984 Fcf1/UTP23 [PF04900] (51-150)
  IPR029060 PIN-like domain superfamily [SSF88723] (25-151)
  IPR057776 UTP23, sensor motif region [PF24779] (193-212)